Protein AF-A0A8C5M261-F1 (afdb_monomer_lite)

Foldseek 3Di:
DPDDDDPPDQPLQVVVCVLQVHHDDPVLVVLLVCCLCLLDPDPLLSVLLVCLSSVVDQWLLNCCVVPVPGQQAHLAPRPDGGDSCCLCAVPPQVVVVLVVLQVVLCVVFVDHFDNGCCCLRRVSGVPDSVDCSPDLSSLLSSLQSSQSCVCVSHNHHDDPVSSVVSSVVRVVVVVVVVVVVVVVVVPDDDDDDDDDDDPDPDDPVVPPCVVCVVVVVVVVVVPVPPDDPDD

Secondary structure (DSSP, 8-state):
-PPPPPTTS-HHHHHHHHHHTS---HHHHHHHHHHHHHS-S-HHHHHHHHHHHTT-SPPHHHHHHHHSSS--B-TTTSSSB--HHIIIIISHHHHHHHHHHHHHHHHHHSPPPPSSHHHHHH---SS-HHHHHHSHHHHHHHHHHHHGGGGTT-SSPPPHHHHHHHHHHHHHHHHHHHHHHHHHHHTS---------PPPPPPGGG--GGGTHHHHHHHHHTTTTT-----

Radius of gyration: 20.75 Å; chains: 1; bounding box: 51×36×73 Å

Organism: NCBI:txid445787

pLDDT: mean 82.31, std 23.02, range [29.5, 98.56]

Structure (mmCIF, N/CA/C/O backbone):
data_AF-A0A8C5M261-F1
#
_entry.id   AF-A0A8C5M261-F1
#
loop_
_atom_site.group_PDB
_atom_site.id
_atom_site.type_symbol
_atom_site.label_atom_id
_atom_site.label_alt_id
_atom_site.label_comp_id
_atom_site.label_asym_id
_atom_site.label_entity_id
_atom_site.label_seq_id
_atom_site.pdbx_PDB_ins_code
_atom_site.Cartn_x
_atom_site.Cartn_y
_atom_site.Cartn_z
_atom_site.occupancy
_atom_site.B_iso_or_equiv
_atom_site.auth_seq_id
_atom_site.auth_comp_id
_atom_site.auth_asym_id
_atom_site.auth_atom_id
_atom_site.pdbx_PDB_model_num
ATOM 1 N N . MET A 1 1 ? 17.934 19.422 -2.047 1.00 41.09 1 MET A N 1
ATOM 2 C CA . MET A 1 1 ? 18.669 18.184 -1.713 1.00 41.09 1 MET A CA 1
ATOM 3 C C . MET A 1 1 ? 17.951 17.527 -0.551 1.00 41.09 1 MET A C 1
ATOM 5 O O . MET A 1 1 ? 17.659 18.235 0.404 1.00 41.09 1 MET A O 1
ATOM 9 N N . LEU A 1 2 ? 17.634 16.234 -0.645 1.00 51.59 2 LEU A N 1
ATOM 10 C CA . LEU A 1 2 ? 17.173 15.453 0.508 1.00 51.59 2 LEU A CA 1
ATOM 11 C C . LEU A 1 2 ? 18.328 15.405 1.525 1.00 51.59 2 LEU A C 1
ATOM 13 O O . LEU A 1 2 ? 19.453 15.085 1.142 1.00 51.59 2 LEU A O 1
ATOM 17 N N . GLN A 1 3 ? 18.085 15.801 2.775 1.00 53.62 3 GLN A N 1
ATOM 18 C CA . GLN A 1 3 ? 19.088 15.687 3.837 1.00 53.62 3 GLN A CA 1
ATOM 19 C C . GLN A 1 3 ? 19.245 14.209 4.204 1.00 53.62 3 GLN A C 1
ATOM 21 O O . GLN A 1 3 ? 18.252 13.498 4.343 1.00 53.62 3 GLN A O 1
ATOM 26 N N . ALA A 1 4 ? 20.485 13.734 4.321 1.00 59.22 4 ALA A N 1
ATOM 27 C CA . ALA A 1 4 ? 20.744 12.383 4.802 1.00 59.22 4 ALA A CA 1
ATOM 28 C C . ALA A 1 4 ? 20.341 12.289 6.281 1.00 59.22 4 ALA A C 1
ATOM 30 O O . ALA A 1 4 ? 20.668 13.188 7.055 1.00 59.22 4 ALA A O 1
ATOM 31 N N . ARG A 1 5 ? 19.633 11.221 6.665 1.00 67.12 5 ARG A N 1
ATOM 32 C CA . ARG A 1 5 ? 19.340 10.947 8.078 1.00 67.12 5 ARG A CA 1
ATOM 33 C C . ARG A 1 5 ? 20.593 10.473 8.804 1.00 67.12 5 ARG A C 1
ATOM 35 O O . ARG A 1 5 ? 21.497 9.916 8.179 1.00 67.12 5 ARG A O 1
ATOM 42 N N . ASP A 1 6 ? 20.611 10.683 10.116 1.00 70.12 6 ASP A N 1
ATOM 43 C CA . ASP A 1 6 ? 21.717 10.305 10.996 1.00 70.12 6 ASP A CA 1
ATOM 44 C C . ASP A 1 6 ? 22.088 8.821 10.845 1.00 70.12 6 ASP A C 1
ATOM 46 O O . ASP A 1 6 ? 21.231 7.980 10.561 1.00 70.12 6 ASP A O 1
ATOM 50 N N . SER A 1 7 ? 23.362 8.485 11.080 1.00 63.50 7 SER A N 1
ATOM 51 C CA . SER A 1 7 ? 23.919 7.131 10.903 1.00 63.50 7 SER A CA 1
ATOM 52 C C . SER A 1 7 ? 23.230 6.039 11.730 1.00 63.50 7 SER A C 1
ATOM 54 O O . SER A 1 7 ? 23.326 4.865 11.382 1.00 63.50 7 SER A O 1
ATOM 56 N N . GLU A 1 8 ? 22.527 6.422 12.796 1.00 72.50 8 GLU A N 1
ATOM 57 C CA . GLU A 1 8 ? 21.761 5.528 13.674 1.00 72.50 8 GLU A CA 1
ATOM 58 C C . GLU A 1 8 ? 20.375 5.164 13.107 1.00 72.50 8 GLU A C 1
ATOM 60 O O . GLU A 1 8 ? 19.717 4.238 13.587 1.00 72.50 8 GLU A O 1
ATOM 65 N N . SER A 1 9 ? 19.899 5.874 12.077 1.00 76.88 9 SER A N 1
ATOM 66 C CA . SER A 1 9 ? 18.586 5.616 11.484 1.00 76.88 9 SER A CA 1
ATOM 67 C C . SER A 1 9 ? 18.596 4.334 10.641 1.00 76.88 9 SER A C 1
ATOM 69 O O . SER A 1 9 ? 19.487 4.143 9.807 1.00 76.88 9 SER A O 1
ATOM 71 N N . PRO A 1 10 ? 17.577 3.463 10.764 1.00 85.25 10 PRO A N 1
ATOM 72 C CA . PRO A 1 10 ? 17.459 2.285 9.918 1.00 85.25 10 PRO A CA 1
ATOM 73 C C . PRO A 1 10 ? 17.543 2.607 8.418 1.00 85.25 10 PRO A C 1
ATOM 75 O O . PRO A 1 10 ? 16.801 3.440 7.895 1.00 85.25 10 PRO A O 1
ATOM 78 N N . LEU A 1 11 ? 18.384 1.862 7.692 1.00 87.19 11 LEU A N 1
ATOM 79 C CA . LEU A 1 11 ? 18.679 2.093 6.266 1.00 87.19 11 LEU A CA 1
ATOM 80 C C . LEU A 1 11 ? 17.440 2.122 5.354 1.00 87.19 11 LEU A C 1
ATOM 82 O O . LEU A 1 11 ? 17.458 2.747 4.293 1.00 87.19 11 LEU A O 1
ATOM 86 N N . PHE A 1 12 ? 16.361 1.430 5.731 1.00 89.81 12 PHE A N 1
ATOM 87 C CA . PHE A 1 12 ? 15.140 1.410 4.927 1.00 89.81 12 PHE A CA 1
ATOM 88 C C . PHE A 1 12 ? 14.426 2.767 4.903 1.00 89.81 12 PHE A C 1
ATOM 90 O O . PHE A 1 12 ? 13.717 3.043 3.938 1.00 89.81 12 PHE A O 1
ATOM 97 N N . MET A 1 13 ? 14.624 3.618 5.914 1.00 93.38 13 MET A N 1
ATOM 98 C CA . MET A 1 13 ? 13.980 4.928 5.978 1.00 93.38 13 MET A CA 1
ATOM 99 C C . MET A 1 13 ? 14.479 5.832 4.854 1.00 93.38 13 MET A C 1
ATOM 101 O O . MET A 1 13 ? 13.686 6.278 4.029 1.00 93.38 13 MET A O 1
ATOM 105 N N . GLY A 1 14 ? 15.802 5.993 4.740 1.00 92.00 14 GLY A N 1
ATOM 106 C CA . GLY A 1 14 ? 16.398 6.777 3.656 1.00 92.00 14 GLY A CA 1
ATOM 107 C C . GLY A 1 14 ? 16.100 6.191 2.272 1.00 92.00 14 GLY A C 1
ATOM 108 O O . GLY A 1 14 ? 15.904 6.932 1.307 1.00 92.00 14 GLY A O 1
ATOM 109 N N . ARG A 1 15 ? 15.986 4.855 2.164 1.00 92.06 15 ARG A N 1
ATOM 110 C CA . ARG A 1 15 ? 15.579 4.207 0.907 1.00 92.06 15 ARG A CA 1
ATOM 111 C C . ARG A 1 15 ? 14.170 4.627 0.498 1.00 92.06 15 ARG A C 1
ATOM 113 O O . ARG A 1 15 ? 13.974 4.979 -0.658 1.00 92.06 15 ARG A O 1
ATOM 120 N N . TRP A 1 16 ? 13.207 4.610 1.416 1.00 94.75 16 TRP A N 1
ATOM 121 C CA . TRP A 1 16 ? 11.851 5.069 1.116 1.00 94.75 16 TRP A CA 1
ATOM 122 C C . TRP A 1 16 ? 11.794 6.549 0.768 1.00 94.75 16 TRP A C 1
ATOM 124 O O . TRP A 1 16 ? 11.104 6.903 -0.179 1.00 94.75 16 TRP A O 1
ATOM 134 N N . GLU A 1 17 ? 12.534 7.402 1.470 1.00 94.62 17 GLU A N 1
ATOM 135 C CA . GLU A 1 17 ? 12.575 8.839 1.165 1.00 94.62 17 GLU A CA 1
ATOM 136 C C . GLU A 1 17 ? 13.154 9.110 -0.227 1.00 94.62 17 GLU A C 1
ATOM 138 O O . GLU A 1 17 ? 12.669 9.980 -0.950 1.00 94.62 17 GLU A O 1
ATOM 143 N N . THR A 1 18 ? 14.138 8.305 -0.638 1.00 93.12 18 THR A N 1
ATOM 144 C CA . THR A 1 18 ? 14.702 8.335 -1.992 1.00 93.12 18 THR A CA 1
ATOM 145 C C . THR A 1 18 ? 13.690 7.855 -3.030 1.00 93.12 18 THR A C 1
ATOM 147 O O . THR A 1 18 ? 13.453 8.547 -4.015 1.00 93.12 18 THR A O 1
ATOM 150 N N . GLU A 1 19 ? 13.063 6.695 -2.807 1.00 92.25 19 GLU A N 1
ATOM 151 C CA . GLU A 1 19 ? 12.065 6.125 -3.724 1.00 92.25 19 GLU A CA 1
ATOM 152 C C . GLU A 1 19 ? 10.866 7.066 -3.901 1.00 92.25 19 GLU A C 1
ATOM 154 O O . GLU A 1 19 ? 10.393 7.262 -5.015 1.00 92.25 19 GLU A O 1
ATOM 159 N N . LEU A 1 20 ? 10.397 7.683 -2.814 1.00 93.62 20 LEU A N 1
ATOM 160 C CA . LEU A 1 20 ? 9.276 8.625 -2.813 1.00 93.62 20 LEU A CA 1
ATOM 161 C C . LEU A 1 20 ? 9.671 10.038 -3.256 1.00 93.62 20 LEU A C 1
ATOM 163 O O . LEU A 1 20 ? 8.786 10.866 -3.466 1.00 93.62 20 LEU A O 1
ATOM 167 N N . ASN A 1 21 ? 10.973 10.319 -3.371 1.00 94.00 21 ASN A N 1
ATOM 168 C CA . ASN A 1 21 ? 11.529 11.656 -3.563 1.00 94.00 21 ASN A CA 1
ATOM 169 C C . ASN A 1 21 ? 10.941 12.686 -2.571 1.00 94.00 21 ASN A C 1
ATOM 171 O O . ASN A 1 21 ? 10.581 13.806 -2.938 1.00 94.00 21 ASN A O 1
ATOM 175 N N . GLN A 1 22 ? 10.797 12.277 -1.309 1.00 93.25 22 GLN A N 1
ATOM 176 C CA . GLN A 1 22 ? 10.178 13.064 -0.246 1.00 93.25 22 GLN A CA 1
ATOM 177 C C . GLN A 1 22 ? 10.808 12.705 1.101 1.00 93.25 22 GLN A C 1
ATOM 179 O O . GLN A 1 22 ? 10.887 11.532 1.451 1.00 93.25 22 GLN A O 1
ATOM 184 N N . SER A 1 23 ? 11.194 13.713 1.884 1.00 93.00 23 SER A N 1
ATOM 185 C CA . SER A 1 23 ? 11.579 13.536 3.288 1.00 93.00 23 SER A CA 1
ATOM 186 C C . SER A 1 23 ? 10.347 13.318 4.165 1.00 93.00 23 SER A C 1
ATOM 188 O O . SER A 1 23 ? 9.360 14.044 4.017 1.00 93.00 23 SER A O 1
ATOM 190 N N . LEU A 1 24 ? 10.422 12.376 5.102 1.00 93.94 24 LEU A N 1
ATOM 191 C CA . LEU A 1 24 ? 9.370 12.117 6.081 1.00 93.94 24 LEU A CA 1
ATOM 192 C C . LEU A 1 24 ? 9.869 12.516 7.474 1.00 93.94 24 LEU A C 1
ATOM 194 O O . LEU A 1 24 ? 10.996 12.216 7.863 1.00 93.94 24 LEU A O 1
ATOM 198 N N . SER A 1 25 ? 9.024 13.199 8.233 1.00 94.56 25 SER A N 1
ATOM 199 C CA . SER A 1 25 ? 9.320 13.625 9.600 1.00 94.56 25 SER A CA 1
ATOM 200 C C . SER A 1 25 ? 9.396 12.445 10.575 1.00 94.56 25 SER A C 1
ATOM 202 O O . SER A 1 25 ? 8.841 11.369 10.336 1.00 94.56 25 SER A O 1
ATOM 204 N N . ASP A 1 26 ? 10.026 12.655 11.732 1.00 93.50 26 ASP A N 1
ATOM 205 C CA . ASP A 1 26 ? 10.108 11.634 12.787 1.00 93.50 26 ASP A CA 1
ATOM 206 C C . ASP A 1 26 ? 8.725 11.194 13.291 1.00 93.50 26 ASP A C 1
ATOM 208 O O . ASP A 1 26 ? 8.520 10.019 13.590 1.00 93.50 26 ASP A O 1
ATOM 212 N N . SER A 1 27 ? 7.749 12.108 13.319 1.00 94.69 27 SER A N 1
ATOM 213 C CA . SER A 1 27 ? 6.358 11.806 13.685 1.00 94.69 27 SER A CA 1
ATOM 214 C C . SER A 1 27 ? 5.670 10.891 12.662 1.00 94.69 27 SER A C 1
ATOM 216 O O . SER A 1 27 ? 5.004 9.913 13.025 1.00 94.69 27 SER A O 1
ATOM 218 N N . GLU A 1 28 ? 5.871 11.157 11.367 1.00 96.38 28 GLU A N 1
ATOM 219 C CA . GLU A 1 28 ? 5.368 10.294 10.292 1.00 96.38 28 GLU A CA 1
ATOM 220 C C . GLU A 1 28 ? 6.007 8.906 10.378 1.00 96.38 28 GLU A C 1
ATOM 222 O O . GLU A 1 28 ? 5.303 7.895 10.343 1.00 96.38 28 GLU A O 1
ATOM 227 N N . TRP A 1 29 ? 7.321 8.838 10.594 1.00 96.19 29 TRP A N 1
ATOM 228 C CA . TRP A 1 29 ? 8.024 7.575 10.797 1.00 96.19 29 TRP A CA 1
ATOM 229 C C . TRP A 1 29 ? 7.563 6.818 12.043 1.00 96.19 29 TRP A C 1
ATOM 231 O O . TRP A 1 29 ? 7.359 5.605 11.971 1.00 96.19 29 TRP A O 1
ATOM 241 N N . GLY A 1 30 ? 7.317 7.514 13.153 1.00 95.75 30 GLY A N 1
ATOM 242 C CA . GLY A 1 30 ? 6.722 6.932 14.354 1.00 95.75 30 GLY A CA 1
ATOM 243 C C . GLY A 1 30 ? 5.353 6.307 14.071 1.00 95.75 30 GLY A C 1
ATOM 244 O O . GLY A 1 30 ? 5.079 5.189 14.506 1.00 95.75 30 GLY A O 1
ATOM 245 N N . THR A 1 31 ? 4.525 6.971 13.260 1.00 97.19 31 THR A N 1
ATOM 246 C CA . THR A 1 31 ? 3.215 6.453 12.831 1.00 97.19 31 THR A CA 1
ATOM 247 C C . THR A 1 31 ? 3.349 5.204 11.957 1.00 97.19 31 THR A C 1
ATOM 249 O O . THR A 1 31 ? 2.674 4.203 12.207 1.00 97.19 31 THR A O 1
ATOM 252 N N . ILE A 1 32 ? 4.245 5.232 10.966 1.00 97.38 32 ILE A N 1
ATOM 253 C CA . ILE A 1 32 ? 4.515 4.101 10.064 1.00 97.38 32 ILE A CA 1
ATOM 254 C C . ILE A 1 32 ? 4.969 2.874 10.864 1.00 97.38 32 ILE A C 1
ATOM 256 O O . ILE A 1 32 ? 4.448 1.770 10.671 1.00 97.38 32 ILE A O 1
ATOM 260 N N . LEU A 1 33 ? 5.918 3.063 11.784 1.00 96.81 33 LEU A N 1
ATOM 261 C CA . LEU A 1 33 ? 6.456 1.997 12.628 1.00 96.81 33 LEU A CA 1
ATOM 262 C C . LEU A 1 33 ? 5.391 1.436 13.568 1.00 96.81 33 LEU A C 1
ATOM 264 O O . LEU A 1 33 ? 5.226 0.218 13.642 1.00 96.81 33 LEU A O 1
ATOM 268 N N . PHE A 1 34 ? 4.617 2.305 14.220 1.00 96.75 34 PHE A N 1
ATOM 269 C CA . PHE A 1 34 ? 3.537 1.891 15.109 1.00 96.75 34 PHE A CA 1
ATOM 270 C C . PHE A 1 34 ? 2.483 1.050 14.378 1.00 96.75 34 PHE A C 1
ATOM 272 O O . PHE A 1 34 ? 2.098 -0.014 14.863 1.00 96.75 34 PHE A O 1
ATOM 279 N N . LEU A 1 35 ? 2.023 1.491 13.202 1.00 97.44 35 LEU A N 1
ATOM 280 C CA . LEU A 1 35 ? 1.020 0.757 12.423 1.00 97.44 35 LEU A CA 1
ATOM 281 C C . LEU A 1 35 ? 1.570 -0.552 11.855 1.00 97.44 35 LEU A C 1
ATOM 283 O O . LEU A 1 35 ? 0.843 -1.544 11.807 1.00 97.44 35 LEU A O 1
ATOM 287 N N . THR A 1 36 ? 2.844 -0.577 11.465 1.00 96.50 36 THR A N 1
ATOM 288 C CA . THR A 1 36 ? 3.502 -1.799 10.985 1.00 96.50 36 THR A CA 1
ATOM 289 C C . THR A 1 36 ? 3.645 -2.831 12.105 1.00 96.50 36 THR A C 1
ATOM 291 O O . THR A 1 36 ? 3.379 -4.010 11.880 1.00 96.50 36 THR A O 1
ATOM 294 N N . HIS A 1 37 ? 3.999 -2.391 13.316 1.00 95.06 37 HIS A N 1
ATOM 295 C CA . HIS A 1 37 ? 4.209 -3.274 14.461 1.00 95.06 37 HIS A CA 1
ATOM 296 C C . HIS A 1 37 ? 2.899 -3.747 15.108 1.00 95.06 37 HIS A C 1
ATOM 298 O O . HIS A 1 37 ? 2.717 -4.928 15.385 1.00 95.06 37 HIS A O 1
ATOM 304 N N . HIS A 1 38 ? 1.949 -2.837 15.329 1.00 94.00 38 HIS A N 1
ATOM 305 C CA . HIS A 1 38 ? 0.723 -3.126 16.084 1.00 94.00 38 HIS A CA 1
ATOM 306 C C . HIS A 1 38 ? -0.507 -3.385 15.206 1.00 94.00 38 HIS A C 1
ATOM 308 O O . HIS A 1 38 ? -1.616 -3.557 15.725 1.00 94.00 38 HIS A O 1
ATOM 314 N N . GLY A 1 39 ? -0.346 -3.379 13.882 1.00 92.06 39 GLY A N 1
ATOM 315 C CA . GLY A 1 39 ? -1.443 -3.528 12.926 1.00 92.06 39 GLY A CA 1
ATOM 316 C C . GLY A 1 39 ? -2.137 -4.889 12.959 1.00 92.06 39 GLY A C 1
ATOM 317 O O . GLY A 1 39 ? -3.321 -4.998 12.653 1.00 92.06 39 GLY A O 1
ATOM 318 N N . THR A 1 40 ? -1.418 -5.943 13.328 1.00 92.69 40 THR A N 1
ATOM 319 C CA . THR A 1 40 ? -1.930 -7.316 13.363 1.00 92.69 40 THR A CA 1
ATOM 320 C C . THR A 1 40 ? -1.092 -8.149 14.317 1.00 92.69 40 THR A C 1
ATOM 322 O O . THR A 1 40 ? 0.116 -7.947 14.416 1.00 92.69 40 THR A O 1
ATOM 325 N N . GLN A 1 41 ? -1.720 -9.103 15.000 1.00 90.81 41 GLN A N 1
ATOM 326 C CA . GLN A 1 41 ? -0.999 -10.073 15.827 1.00 90.81 41 GLN A CA 1
ATOM 327 C C . GLN A 1 41 ? -0.629 -11.347 15.050 1.00 90.81 41 GLN A C 1
ATOM 329 O O . GLN A 1 41 ? 0.127 -12.186 15.538 1.00 90.81 41 GLN A O 1
ATOM 334 N N . ALA A 1 42 ? -1.151 -11.523 13.834 1.00 93.94 42 ALA A N 1
ATOM 335 C CA . ALA A 1 42 ? -0.863 -12.701 13.037 1.00 93.94 42 ALA A CA 1
ATOM 336 C C . ALA A 1 42 ? 0.512 -12.580 12.370 1.00 93.94 42 ALA A C 1
ATOM 338 O O . ALA A 1 42 ? 0.739 -11.715 11.516 1.00 93.94 42 ALA A O 1
ATOM 339 N N . VAL A 1 43 ? 1.405 -13.514 12.707 1.00 95.00 43 VAL A N 1
ATOM 340 C CA . VAL A 1 43 ? 2.815 -13.520 12.280 1.00 95.00 43 VAL A CA 1
ATOM 341 C C . VAL A 1 43 ? 2.970 -13.322 10.769 1.00 95.00 43 VAL A C 1
ATOM 343 O O . VAL A 1 43 ? 3.767 -12.490 10.348 1.00 95.00 43 VAL A O 1
ATOM 346 N N . ARG A 1 44 ? 2.156 -13.999 9.944 1.00 95.81 44 ARG A N 1
ATOM 347 C CA . ARG A 1 44 ? 2.247 -13.916 8.472 1.00 95.81 44 ARG A CA 1
ATOM 348 C C . ARG A 1 44 ? 2.027 -12.504 7.913 1.00 95.81 44 ARG A C 1
ATOM 350 O O . ARG A 1 44 ? 2.673 -12.111 6.943 1.00 95.81 44 ARG A O 1
ATOM 357 N N . TYR A 1 45 ? 1.113 -11.737 8.505 1.00 96.31 45 TYR A N 1
ATOM 358 C CA . TYR A 1 45 ? 0.790 -10.381 8.050 1.00 96.31 45 TYR A CA 1
ATOM 359 C C . TYR A 1 45 ? 1.754 -9.351 8.631 1.00 96.31 45 TYR A C 1
ATOM 361 O O . TYR A 1 45 ? 2.120 -8.391 7.946 1.00 96.31 45 TYR A O 1
ATOM 369 N N . HIS A 1 46 ? 2.201 -9.589 9.864 1.00 95.31 46 HIS A N 1
ATOM 370 C CA . HIS A 1 46 ? 3.241 -8.806 10.513 1.00 95.31 46 HIS A CA 1
ATOM 371 C C . HIS A 1 46 ? 4.548 -8.904 9.708 1.00 95.31 46 HIS A C 1
ATOM 373 O O . HIS A 1 46 ? 5.042 -7.899 9.205 1.00 95.31 46 HIS A O 1
ATOM 379 N N . GLU A 1 47 ? 5.036 -10.120 9.442 1.00 97.12 47 GLU A N 1
ATOM 380 C CA . GLU A 1 47 ? 6.229 -10.374 8.624 1.00 97.12 47 GLU A CA 1
ATOM 381 C C . GLU A 1 47 ? 6.127 -9.731 7.231 1.00 97.12 47 GLU A C 1
ATOM 383 O O . GLU A 1 47 ? 7.056 -9.057 6.782 1.00 97.12 47 GLU A O 1
ATOM 388 N N . SER A 1 48 ? 4.987 -9.889 6.548 1.00 97.19 48 SER A N 1
ATOM 389 C CA . SER A 1 48 ? 4.776 -9.273 5.235 1.00 97.19 48 SER A CA 1
ATOM 390 C C . SER A 1 48 ? 4.864 -7.746 5.289 1.00 97.19 48 SER A C 1
ATOM 392 O O . SER A 1 48 ? 5.441 -7.140 4.387 1.00 97.19 48 SER A O 1
ATOM 394 N N . SER A 1 49 ? 4.311 -7.118 6.329 1.00 97.06 49 SER A N 1
ATOM 395 C CA . SER A 1 49 ? 4.357 -5.661 6.498 1.00 97.06 49 SER A CA 1
ATOM 396 C C . SER A 1 49 ? 5.787 -5.167 6.715 1.00 97.06 49 SER A C 1
ATOM 398 O O . SER A 1 49 ? 6.199 -4.214 6.054 1.00 97.06 49 SER A O 1
ATOM 400 N N . TYR A 1 50 ? 6.579 -5.868 7.532 1.00 97.25 50 TYR A N 1
ATOM 401 C CA . TYR A 1 50 ? 7.999 -5.552 7.719 1.00 97.25 50 TYR A CA 1
ATOM 402 C C . TYR A 1 50 ? 8.826 -5.761 6.451 1.00 97.25 50 TYR A C 1
ATOM 404 O O . TYR A 1 50 ? 9.685 -4.938 6.149 1.00 97.25 50 TYR A O 1
ATOM 412 N N . LYS A 1 51 ? 8.557 -6.806 5.659 1.00 96.94 51 LYS A N 1
ATOM 413 C CA . LYS A 1 51 ? 9.249 -7.008 4.373 1.00 96.94 51 LYS A CA 1
ATOM 414 C C . LYS A 1 51 ? 8.974 -5.878 3.380 1.00 96.94 51 LYS A C 1
ATOM 416 O O . LYS A 1 51 ? 9.879 -5.495 2.641 1.00 96.94 51 LYS A O 1
ATOM 421 N N . ILE A 1 52 ? 7.751 -5.341 3.365 1.00 96.25 52 ILE A N 1
ATOM 422 C CA . ILE A 1 52 ? 7.413 -4.158 2.560 1.00 96.25 52 ILE A CA 1
ATOM 423 C C . ILE A 1 52 ? 8.163 -2.939 3.104 1.00 96.25 52 ILE A C 1
ATOM 425 O O . ILE A 1 52 ? 8.868 -2.286 2.338 1.00 96.25 52 ILE A O 1
ATOM 429 N N . LEU A 1 53 ? 8.075 -2.676 4.413 1.00 96.50 53 LEU A N 1
ATOM 430 C CA . LEU A 1 53 ? 8.727 -1.540 5.071 1.00 96.50 53 LEU A CA 1
ATOM 431 C C . LEU A 1 53 ? 10.253 -1.546 4.886 1.00 96.50 53 LEU A C 1
ATOM 433 O O . LEU A 1 53 ? 10.841 -0.507 4.623 1.00 96.50 53 LEU A O 1
ATOM 437 N N . ALA A 1 54 ? 10.896 -2.709 4.953 1.00 95.31 54 ALA A N 1
ATOM 438 C CA . ALA A 1 54 ? 12.342 -2.850 4.791 1.00 95.31 54 ALA A CA 1
ATOM 439 C C . ALA A 1 54 ? 12.814 -2.828 3.322 1.00 95.31 54 ALA A C 1
ATOM 441 O O . ALA A 1 54 ? 14.007 -2.993 3.048 1.00 95.31 54 ALA A O 1
ATOM 442 N N . CYS A 1 55 ? 11.896 -2.686 2.361 1.00 94.06 55 CYS A N 1
ATOM 443 C CA . CYS A 1 55 ? 12.164 -2.869 0.938 1.00 94.06 55 CYS A CA 1
ATOM 444 C C . CYS A 1 55 ? 12.892 -4.190 0.632 1.00 94.06 55 CYS A C 1
ATOM 446 O O . CYS A 1 55 ? 13.899 -4.215 -0.083 1.00 94.06 55 CYS A O 1
ATOM 448 N N . TRP A 1 56 ? 12.416 -5.283 1.236 1.00 94.62 56 TRP A N 1
ATOM 449 C CA . TRP A 1 56 ? 13.087 -6.586 1.221 1.00 94.62 56 TRP A CA 1
ATOM 450 C C . TRP A 1 56 ? 13.064 -7.256 -0.157 1.00 94.62 56 TRP A C 1
ATOM 452 O O . TRP A 1 56 ? 14.007 -7.942 -0.550 1.00 94.62 56 TRP A O 1
ATOM 462 N N . TYR A 1 57 ? 11.975 -7.079 -0.901 1.00 94.31 57 TYR A N 1
ATOM 463 C CA . TYR A 1 57 ? 11.752 -7.793 -2.151 1.00 94.31 57 TYR A CA 1
ATOM 464 C C . TYR A 1 57 ? 12.704 -7.323 -3.259 1.00 94.31 57 TYR A C 1
ATOM 466 O O . TYR A 1 57 ? 12.771 -6.139 -3.586 1.00 94.31 57 TYR A O 1
ATOM 474 N N . CYS A 1 58 ? 13.429 -8.266 -3.865 1.00 93.25 58 CYS A N 1
ATOM 475 C CA . CYS A 1 58 ? 14.370 -7.970 -4.943 1.00 93.25 58 CYS A CA 1
ATOM 476 C C . CYS A 1 58 ? 13.628 -7.738 -6.266 1.00 93.25 58 CYS A C 1
ATOM 478 O O . CYS A 1 58 ? 12.816 -8.578 -6.662 1.00 93.25 58 CYS A O 1
ATOM 480 N N . THR A 1 59 ? 13.905 -6.616 -6.931 1.00 95.50 59 THR A N 1
ATOM 481 C CA . THR A 1 59 ? 13.231 -6.151 -8.153 1.00 95.50 59 THR A CA 1
ATOM 482 C C . THR A 1 59 ? 14.035 -6.516 -9.414 1.00 95.50 59 THR A C 1
ATOM 484 O O . THR A 1 59 ? 15.227 -6.789 -9.291 1.00 95.50 59 THR A O 1
ATOM 487 N N . PRO A 1 60 ? 13.446 -6.513 -10.626 1.00 96.44 60 PRO A N 1
ATOM 488 C CA . PRO A 1 60 ? 14.160 -6.714 -11.887 1.00 96.44 60 PRO A CA 1
ATOM 489 C C . PRO A 1 60 ? 15.358 -5.782 -12.039 1.00 96.44 60 PRO A C 1
ATOM 491 O O . PRO A 1 60 ? 16.448 -6.257 -12.330 1.00 96.44 60 PRO A O 1
ATOM 494 N N . LEU A 1 61 ? 15.196 -4.484 -11.744 1.00 95.62 61 LEU A N 1
ATOM 495 C CA . LEU A 1 61 ? 16.298 -3.526 -11.834 1.00 95.62 61 LEU A CA 1
ATOM 496 C C . LEU A 1 61 ? 17.451 -3.908 -10.896 1.00 95.62 61 LEU A C 1
ATOM 498 O O . LEU A 1 61 ? 18.610 -3.897 -11.300 1.00 95.62 61 LEU A O 1
ATOM 502 N N . ARG A 1 62 ? 17.137 -4.313 -9.660 1.00 93.62 62 ARG A N 1
ATOM 503 C CA . ARG A 1 62 ? 18.150 -4.755 -8.694 1.00 93.62 62 ARG A CA 1
ATOM 504 C C . ARG A 1 62 ? 18.801 -6.076 -9.109 1.00 93.62 62 ARG A C 1
ATOM 506 O O . ARG A 1 62 ? 20.004 -6.239 -8.950 1.00 93.62 62 ARG A O 1
ATOM 513 N N . LEU A 1 63 ? 18.032 -7.015 -9.660 1.00 94.44 63 LEU A N 1
ATOM 514 C CA . LEU A 1 63 ? 18.562 -8.274 -10.191 1.00 94.44 63 LEU A CA 1
ATOM 515 C C . LEU A 1 63 ? 19.494 -8.032 -11.378 1.00 94.44 63 LEU A C 1
ATOM 517 O O . LEU A 1 63 ? 20.558 -8.640 -11.432 1.00 94.44 63 LEU A O 1
ATOM 521 N N . PHE A 1 64 ? 19.127 -7.130 -12.287 1.00 95.50 64 PHE A N 1
ATOM 522 C CA . PHE A 1 64 ? 19.975 -6.718 -13.399 1.00 95.50 64 PHE A CA 1
ATOM 523 C C . PHE A 1 64 ? 21.282 -6.096 -12.902 1.00 95.50 64 PHE A C 1
ATOM 525 O O . PHE A 1 64 ? 22.347 -6.500 -13.349 1.00 95.50 64 PHE A O 1
ATOM 532 N N . GLN A 1 65 ? 21.229 -5.205 -11.909 1.00 94.12 65 GLN A N 1
ATOM 533 C CA . GLN A 1 65 ? 22.432 -4.616 -11.308 1.00 94.12 65 GLN A CA 1
ATOM 534 C C . GLN A 1 65 ? 23.351 -5.655 -10.642 1.00 94.12 65 GLN A C 1
ATOM 536 O O . GLN A 1 65 ? 24.566 -5.487 -10.660 1.00 94.12 65 GLN A O 1
ATOM 541 N N . CYS A 1 66 ? 22.796 -6.720 -10.053 1.00 92.50 66 CYS A N 1
ATOM 542 C CA . CYS A 1 66 ? 23.589 -7.758 -9.387 1.00 92.50 66 CYS A CA 1
ATOM 543 C C . CYS A 1 66 ? 24.127 -8.843 -10.336 1.00 92.50 66 CYS A C 1
ATOM 545 O O . CYS A 1 66 ? 25.223 -9.344 -10.110 1.00 92.50 66 CYS A O 1
ATOM 547 N N . VAL A 1 67 ? 23.347 -9.259 -11.339 1.00 91.00 67 VAL A N 1
ATOM 548 C CA . VAL A 1 67 ? 23.637 -10.439 -12.185 1.00 91.00 67 VAL A CA 1
ATOM 549 C C . VAL A 1 67 ? 24.035 -10.048 -13.616 1.00 91.00 67 VAL A C 1
ATOM 551 O O . VAL A 1 67 ? 24.666 -10.832 -14.317 1.00 91.00 67 VAL A O 1
ATOM 554 N N . GLY A 1 68 ? 23.682 -8.847 -14.073 1.00 86.88 68 GLY A N 1
ATOM 555 C CA . GLY A 1 68 ? 24.045 -8.290 -15.383 1.00 86.88 68 GLY A CA 1
ATOM 556 C C . GLY A 1 68 ? 23.265 -8.840 -16.583 1.00 86.88 68 GLY A C 1
ATOM 557 O O . GLY A 1 68 ? 23.107 -8.133 -17.571 1.00 86.88 68 GLY A O 1
ATOM 558 N N . THR A 1 69 ? 22.742 -10.068 -16.516 1.00 86.81 69 THR A N 1
ATOM 559 C CA . THR A 1 69 ? 22.067 -10.736 -17.653 1.00 86.81 69 THR A CA 1
ATOM 560 C C . THR A 1 69 ? 20.539 -10.758 -17.570 1.00 86.81 69 THR A C 1
ATOM 562 O O . THR A 1 69 ? 19.878 -11.188 -18.513 1.00 86.81 69 THR A O 1
ATOM 565 N N . ALA A 1 70 ? 19.956 -10.327 -16.450 1.00 89.88 70 ALA A N 1
ATOM 566 C CA . ALA A 1 70 ? 18.506 -10.304 -16.265 1.00 89.88 70 ALA A CA 1
ATOM 567 C C . ALA A 1 70 ? 17.850 -9.130 -17.014 1.00 89.88 70 ALA A C 1
ATOM 569 O O . ALA A 1 70 ? 18.438 -8.064 -17.122 1.00 89.88 70 ALA A O 1
ATOM 570 N N . ASP A 1 71 ? 16.606 -9.284 -17.468 1.00 94.19 71 ASP A N 1
ATOM 571 C CA . ASP A 1 71 ? 15.828 -8.152 -17.991 1.00 94.19 71 ASP A CA 1
ATOM 572 C C . ASP A 1 71 ? 15.515 -7.155 -16.848 1.00 94.19 71 ASP A C 1
ATOM 574 O O . ASP A 1 71 ? 14.901 -7.561 -15.849 1.00 94.19 71 ASP A O 1
ATOM 578 N N . PRO A 1 72 ? 15.935 -5.874 -16.940 1.00 96.69 72 PRO A N 1
ATOM 579 C CA . PRO A 1 72 ? 15.659 -4.874 -15.912 1.00 96.69 72 PRO A CA 1
ATOM 580 C C . PRO A 1 72 ? 14.209 -4.373 -15.926 1.00 96.69 72 PRO A C 1
ATOM 582 O O . PRO A 1 72 ? 13.824 -3.628 -15.018 1.00 96.69 72 PRO A O 1
ATOM 585 N N . ASN A 1 73 ? 13.404 -4.740 -16.924 1.00 97.38 73 ASN A N 1
ATOM 586 C CA . ASN A 1 73 ? 12.039 -4.259 -17.057 1.00 97.38 73 ASN A CA 1
ATOM 587 C C . ASN A 1 73 ? 11.086 -4.902 -16.045 1.00 97.38 73 ASN A C 1
ATOM 589 O O . ASN A 1 73 ? 11.261 -6.016 -15.548 1.00 97.38 73 ASN A O 1
ATOM 593 N N . CYS A 1 74 ? 10.034 -4.159 -15.721 1.00 97.75 74 CYS A N 1
ATOM 594 C CA . CYS A 1 74 ? 8.976 -4.586 -14.825 1.00 97.75 74 CYS A CA 1
ATOM 595 C C . CYS A 1 74 ? 8.333 -5.889 -15.311 1.00 97.75 74 CYS A C 1
ATOM 597 O O . CYS A 1 74 ? 7.818 -5.958 -16.425 1.00 97.75 74 CYS A O 1
ATOM 599 N N . TRP A 1 75 ? 8.245 -6.897 -14.437 1.00 96.38 75 TRP A N 1
ATOM 600 C CA . TRP A 1 75 ? 7.614 -8.177 -14.780 1.00 96.38 75 TRP A CA 1
ATOM 601 C C . TRP A 1 75 ? 6.141 -8.062 -15.179 1.00 96.38 75 TRP A C 1
ATOM 603 O O . TRP A 1 75 ? 5.613 -8.995 -15.769 1.00 96.38 75 TRP A O 1
ATOM 613 N N . ARG A 1 76 ? 5.461 -6.965 -14.828 1.00 96.44 76 ARG A N 1
ATOM 614 C CA . ARG A 1 76 ? 4.032 -6.759 -15.094 1.00 96.44 76 ARG A CA 1
ATOM 615 C C . ARG A 1 76 ? 3.799 -6.091 -16.445 1.00 96.44 76 ARG A C 1
ATOM 617 O O . ARG A 1 76 ? 3.213 -6.712 -17.323 1.00 96.44 76 ARG A O 1
ATOM 624 N N . CYS A 1 77 ? 4.252 -4.848 -16.616 1.00 96.81 77 CYS A N 1
ATOM 625 C CA . CYS A 1 77 ? 4.029 -4.105 -17.861 1.00 96.81 77 CYS A CA 1
ATOM 626 C C . CYS A 1 77 ? 5.077 -4.391 -18.943 1.00 96.81 77 CYS A C 1
ATOM 628 O O . CYS A 1 77 ? 4.765 -4.248 -20.117 1.00 96.81 77 CYS A O 1
ATOM 630 N N . GLY A 1 78 ? 6.300 -4.785 -18.577 1.00 96.25 78 GLY A N 1
ATOM 631 C CA . GLY A 1 78 ? 7.390 -5.048 -19.523 1.00 96.25 78 GLY A CA 1
ATOM 632 C C . GLY A 1 78 ? 7.957 -3.818 -20.242 1.00 96.25 78 GLY A C 1
ATOM 633 O O . GLY A 1 78 ? 8.842 -3.985 -21.071 1.00 96.25 78 GLY A O 1
ATOM 634 N N . THR A 1 79 ? 7.471 -2.607 -19.952 1.00 95.50 79 THR A N 1
ATOM 635 C CA . THR A 1 79 ? 7.808 -1.385 -20.709 1.00 95.50 79 THR A CA 1
ATOM 636 C C . THR A 1 79 ? 8.699 -0.396 -19.962 1.00 95.50 79 THR A C 1
ATOM 638 O O . THR A 1 79 ? 9.379 0.403 -20.593 1.00 95.50 79 THR A O 1
ATOM 641 N N . GLU A 1 80 ? 8.691 -0.419 -18.630 1.00 97.19 80 GLU A N 1
ATOM 642 C CA . GLU A 1 80 ? 9.487 0.474 -17.779 1.00 97.19 80 GLU A CA 1
ATOM 643 C C . GLU A 1 80 ? 10.437 -0.332 -16.895 1.00 97.19 80 GLU A C 1
ATOM 645 O O . GLU A 1 80 ? 10.166 -1.495 -16.577 1.00 97.19 80 GLU A O 1
ATOM 650 N N . LEU A 1 81 ? 11.520 0.307 -16.440 1.00 97.19 81 LEU A N 1
ATOM 651 C CA . LEU A 1 81 ? 12.444 -0.289 -15.478 1.00 97.19 81 LEU A CA 1
ATOM 652 C C . LEU A 1 81 ? 11.696 -0.711 -14.210 1.00 97.19 81 LEU A C 1
ATOM 654 O O . LEU A 1 81 ? 10.960 0.063 -13.597 1.00 97.19 81 LEU A O 1
ATOM 658 N N . GLY A 1 82 ? 11.934 -1.944 -13.776 1.00 96.75 82 GLY A N 1
ATOM 659 C CA . GLY A 1 82 ? 11.370 -2.506 -12.558 1.00 96.75 82 GLY A CA 1
ATOM 660 C C . GLY A 1 82 ? 12.061 -1.974 -11.305 1.00 96.75 82 GLY A C 1
ATOM 661 O O . GLY A 1 82 ? 12.698 -2.749 -10.588 1.00 96.75 82 GLY A O 1
ATOM 662 N N . SER A 1 83 ? 11.965 -0.669 -11.041 1.00 95.50 83 SER A N 1
ATOM 663 C CA . SER A 1 83 ? 12.360 -0.083 -9.754 1.00 95.50 83 SER A CA 1
ATOM 664 C C . SER A 1 83 ? 11.431 -0.555 -8.628 1.00 95.50 83 SER A C 1
ATOM 666 O O . SER A 1 83 ? 10.390 -1.180 -8.876 1.00 95.50 83 SER A O 1
ATOM 668 N N . TYR A 1 84 ? 11.806 -0.291 -7.373 1.00 94.94 84 TYR A N 1
ATOM 669 C CA . TYR A 1 84 ? 10.984 -0.696 -6.235 1.00 94.94 84 TYR A CA 1
ATOM 670 C C . TYR A 1 84 ? 9.649 0.049 -6.245 1.00 94.94 84 TYR A C 1
ATOM 672 O O . TYR A 1 84 ? 8.601 -0.601 -6.285 1.00 94.94 84 TYR A O 1
ATOM 680 N N . LEU A 1 85 ? 9.662 1.384 -6.322 1.00 96.06 85 LEU A N 1
ATOM 681 C CA . LEU A 1 85 ? 8.421 2.148 -6.414 1.00 96.06 85 LEU A CA 1
ATOM 682 C C . LEU A 1 85 ? 7.598 1.781 -7.658 1.00 96.06 85 LEU A C 1
ATOM 684 O O . LEU A 1 85 ? 6.374 1.714 -7.562 1.00 96.06 85 LEU A O 1
ATOM 688 N N . HIS A 1 86 ? 8.222 1.474 -8.802 1.00 97.12 86 HIS A N 1
ATOM 689 C CA . HIS A 1 86 ? 7.459 1.082 -9.988 1.00 97.12 86 HIS A CA 1
ATOM 690 C C . HIS A 1 86 ? 6.668 -0.205 -9.762 1.00 97.12 86 HIS A C 1
ATOM 692 O O . HIS A 1 86 ? 5.460 -0.250 -9.995 1.00 97.12 86 HIS A O 1
ATOM 698 N N . ILE A 1 87 ? 7.309 -1.248 -9.236 1.00 96.81 87 ILE A N 1
ATOM 699 C CA . ILE A 1 87 ? 6.652 -2.548 -9.052 1.00 96.81 87 ILE A CA 1
ATOM 700 C C . ILE A 1 87 ? 5.601 -2.535 -7.950 1.00 96.81 87 ILE A C 1
ATOM 702 O O . ILE A 1 87 ? 4.665 -3.329 -8.024 1.00 96.81 87 ILE A O 1
ATOM 706 N N . TRP A 1 88 ? 5.743 -1.664 -6.952 1.00 97.00 88 TRP A N 1
ATOM 707 C CA . TRP A 1 88 ? 4.809 -1.547 -5.830 1.00 97.00 88 TRP A CA 1
ATOM 708 C C . TRP A 1 88 ? 3.750 -0.461 -6.000 1.00 97.00 88 TRP A C 1
ATOM 710 O O . TRP A 1 88 ? 2.723 -0.506 -5.320 1.00 97.00 88 TRP A O 1
ATOM 720 N N . TRP A 1 89 ? 3.956 0.495 -6.903 1.00 97.38 89 TRP A N 1
ATOM 721 C CA . TRP A 1 89 ? 3.060 1.631 -7.062 1.00 97.38 89 TRP A CA 1
ATOM 722 C C . TRP A 1 89 ? 2.852 2.050 -8.515 1.00 97.38 89 TRP A C 1
ATOM 724 O O . TRP A 1 89 ? 1.729 1.921 -8.991 1.00 97.38 89 TRP A O 1
ATOM 734 N N . THR A 1 90 ? 3.865 2.577 -9.215 1.00 97.69 90 THR A N 1
ATOM 735 C CA . THR A 1 90 ? 3.628 3.331 -10.468 1.00 97.69 90 THR A CA 1
ATOM 736 C C . THR A 1 90 ? 3.314 2.465 -11.686 1.00 97.69 90 THR A C 1
ATOM 738 O O . THR A 1 90 ? 2.781 2.988 -12.662 1.00 97.69 90 THR A O 1
ATOM 741 N N . CYS A 1 91 ? 3.553 1.150 -11.631 1.00 98.00 91 CYS A N 1
ATOM 742 C CA . CYS A 1 91 ? 3.169 0.225 -12.694 1.00 98.00 91 CYS A CA 1
ATOM 743 C C . CYS A 1 91 ? 1.679 0.392 -13.061 1.00 98.00 91 CYS A C 1
ATOM 745 O O . CYS A 1 91 ? 0.834 0.267 -12.171 1.00 98.00 91 CYS A O 1
ATOM 747 N N . PRO A 1 92 ? 1.318 0.584 -14.346 1.00 97.94 92 PRO A N 1
ATOM 748 C CA . PRO A 1 92 ? -0.065 0.853 -14.752 1.00 97.94 92 PRO A CA 1
ATOM 749 C C . PRO A 1 92 ? -1.075 -0.202 -14.284 1.00 97.94 92 PRO A C 1
ATOM 751 O O . PRO A 1 92 ? -2.150 0.135 -13.791 1.00 97.94 92 PRO A O 1
ATOM 754 N N . LEU A 1 93 ? -0.709 -1.487 -14.361 1.00 97.38 93 LEU A N 1
ATOM 755 C CA . LEU A 1 93 ? -1.563 -2.581 -13.887 1.00 97.38 93 LEU A CA 1
ATOM 756 C C . LEU A 1 93 ? -1.809 -2.498 -12.376 1.00 97.38 93 LEU A C 1
ATOM 758 O O . LEU A 1 93 ? -2.907 -2.789 -11.903 1.00 97.38 93 LEU A O 1
ATOM 762 N N . LEU A 1 94 ? -0.798 -2.080 -11.614 1.00 97.31 94 LEU A N 1
ATOM 763 C CA . LEU A 1 94 ? -0.914 -1.960 -10.169 1.00 97.31 94 LEU A CA 1
ATOM 764 C C . LEU A 1 94 ? -1.591 -0.651 -9.742 1.00 97.31 94 LEU A C 1
ATOM 766 O O . LEU A 1 94 ? -2.322 -0.647 -8.758 1.00 97.31 94 LEU A O 1
ATOM 770 N N . GLN A 1 95 ? -1.439 0.432 -10.504 1.00 97.81 95 GLN A N 1
ATOM 771 C CA . GLN A 1 95 ? -2.231 1.650 -10.323 1.00 97.81 95 GLN A CA 1
ATOM 772 C C . GLN A 1 95 ? -3.730 1.365 -10.445 1.00 97.81 95 GLN A C 1
ATOM 774 O O . GLN A 1 95 ? -4.509 1.822 -9.609 1.00 97.81 95 GLN A O 1
ATOM 779 N N . THR A 1 96 ? -4.141 0.575 -11.442 1.00 97.88 96 THR A N 1
ATOM 780 C CA . THR A 1 96 ? -5.538 0.138 -11.582 1.00 97.88 96 THR A CA 1
ATOM 781 C C . THR A 1 96 ? -5.997 -0.660 -10.362 1.00 97.88 96 THR A C 1
ATOM 783 O O . THR A 1 96 ? -7.06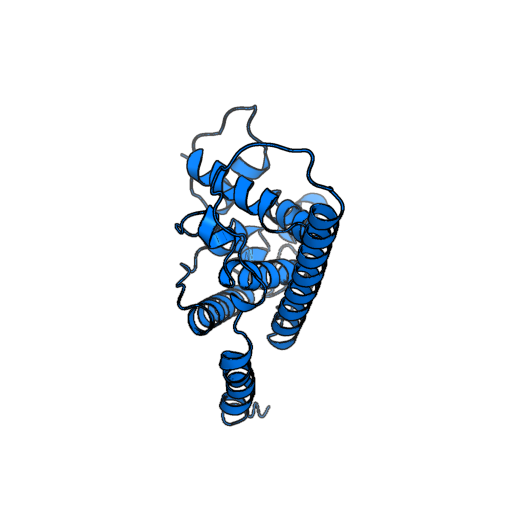4 -0.383 -9.817 1.00 97.88 96 THR A O 1
ATOM 786 N N . TYR A 1 97 ? -5.166 -1.586 -9.877 1.00 98.25 97 TYR A N 1
ATOM 787 C CA . TYR A 1 97 ? -5.437 -2.338 -8.651 1.00 98.25 97 TYR A CA 1
ATOM 788 C C . TYR A 1 97 ? -5.606 -1.421 -7.427 1.00 98.25 97 TYR A C 1
ATOM 790 O O . TYR A 1 97 ? -6.593 -1.542 -6.706 1.00 98.25 97 TYR A O 1
ATOM 798 N N . TRP A 1 98 ? -4.704 -0.462 -7.204 1.00 98.38 98 TRP A N 1
ATOM 799 C CA . TRP A 1 98 ? -4.780 0.435 -6.047 1.00 98.38 98 TRP A CA 1
ATOM 800 C C . TRP A 1 98 ? -5.978 1.383 -6.089 1.00 98.38 98 TRP A C 1
ATOM 802 O O . TRP A 1 98 ? -6.605 1.603 -5.054 1.00 98.38 98 TRP A O 1
ATOM 812 N N . LYS A 1 99 ? -6.341 1.898 -7.271 1.00 98.38 99 LYS A N 1
ATOM 813 C CA . LYS A 1 99 ? -7.571 2.688 -7.461 1.00 98.38 99 LYS A CA 1
ATOM 814 C C . LYS A 1 99 ? -8.803 1.882 -7.074 1.00 98.38 99 LYS A C 1
ATOM 816 O O . LYS A 1 99 ? -9.626 2.356 -6.297 1.00 98.38 99 LYS A O 1
ATOM 821 N N . TRP A 1 100 ? -8.874 0.647 -7.561 1.00 98.06 100 TRP A N 1
ATOM 822 C CA . TRP A 1 100 ? -9.970 -0.255 -7.247 1.00 98.06 100 TRP A CA 1
ATOM 823 C C . TRP A 1 100 ? -10.052 -0.569 -5.741 1.00 98.06 100 TRP A C 1
ATOM 825 O O . TRP A 1 100 ? -11.128 -0.456 -5.160 1.00 98.06 100 TRP A O 1
ATOM 835 N N . ILE A 1 101 ? -8.926 -0.871 -5.080 1.00 98.50 101 ILE A N 1
ATOM 836 C CA . ILE A 1 101 ? -8.884 -1.077 -3.620 1.00 98.50 101 ILE A CA 1
ATOM 837 C C . ILE A 1 101 ? -9.339 0.177 -2.866 1.00 98.50 101 ILE A C 1
ATOM 839 O O . ILE A 1 101 ? -10.100 0.069 -1.906 1.00 98.50 101 ILE A O 1
ATOM 843 N N . ARG A 1 102 ? -8.890 1.367 -3.287 1.00 98.12 102 ARG A N 1
ATOM 844 C CA . ARG A 1 102 ? -9.295 2.646 -2.686 1.00 98.12 102 ARG A CA 1
ATOM 845 C C . ARG A 1 102 ? -10.808 2.811 -2.733 1.00 98.12 102 ARG A C 1
ATOM 847 O O . ARG A 1 102 ? -11.412 3.122 -1.710 1.00 98.12 102 ARG A O 1
ATOM 854 N N . ASP A 1 103 ? -11.397 2.611 -3.909 1.00 98.06 103 ASP A N 1
ATOM 855 C CA . ASP A 1 103 ? -12.840 2.742 -4.113 1.00 98.06 103 ASP A CA 1
ATOM 856 C C . ASP A 1 103 ? -13.604 1.709 -3.277 1.00 98.06 103 ASP A C 1
ATOM 858 O O . ASP A 1 103 ? -14.528 2.077 -2.563 1.00 98.06 103 ASP A O 1
ATOM 862 N N . ALA A 1 104 ? -13.154 0.451 -3.253 1.00 97.56 104 ALA A N 1
ATOM 863 C CA . ALA A 1 104 ? -13.774 -0.591 -2.439 1.00 97.56 104 ALA A CA 1
ATOM 864 C C . ALA A 1 104 ? -13.717 -0.287 -0.929 1.00 97.56 104 ALA A C 1
ATOM 866 O O . ALA A 1 104 ? -14.700 -0.504 -0.225 1.00 97.56 104 ALA A O 1
ATOM 867 N N . ILE A 1 105 ? -12.596 0.238 -0.417 1.00 97.62 105 ILE A N 1
ATOM 868 C CA . ILE A 1 105 ? -12.484 0.652 0.992 1.00 97.62 105 ILE A CA 1
ATOM 869 C C . ILE A 1 105 ? -13.466 1.785 1.295 1.00 97.62 105 ILE A C 1
ATOM 871 O O . ILE A 1 105 ? -14.201 1.698 2.278 1.00 97.62 105 ILE A O 1
ATOM 875 N N . ARG A 1 106 ? -13.507 2.817 0.443 1.00 97.69 106 ARG A N 1
ATOM 876 C CA . ARG A 1 106 ? -14.436 3.941 0.602 1.00 97.69 106 ARG A CA 1
ATOM 877 C C . ARG A 1 106 ? -15.881 3.451 0.630 1.00 97.69 106 ARG A C 1
ATOM 879 O O . ARG A 1 106 ? -16.615 3.830 1.530 1.00 97.69 106 ARG A O 1
ATOM 886 N N . ASP A 1 107 ? -16.264 2.605 -0.318 1.00 97.38 107 ASP A N 1
ATOM 887 C CA . ASP A 1 107 ? -17.646 2.150 -0.468 1.00 97.38 107 ASP A CA 1
ATOM 888 C C . ASP A 1 107 ? -18.107 1.270 0.713 1.00 97.38 107 ASP A C 1
ATOM 890 O O . ASP A 1 107 ? -19.291 1.242 1.031 1.00 97.38 107 ASP A O 1
ATOM 894 N N . VAL A 1 108 ? -17.189 0.556 1.380 1.00 96.00 108 VAL A N 1
ATOM 895 C CA . VAL A 1 108 ? -17.514 -0.321 2.522 1.00 96.00 108 VAL A CA 1
ATOM 896 C C . VAL A 1 108 ? -17.476 0.419 3.864 1.00 96.00 108 VAL A C 1
ATOM 898 O O . VAL A 1 108 ? -18.237 0.081 4.775 1.00 96.00 108 VAL A O 1
ATOM 901 N N . THR A 1 109 ? -16.572 1.391 4.031 1.00 96.00 109 THR A N 1
ATOM 902 C CA . THR A 1 109 ? -16.279 1.982 5.349 1.00 96.00 109 THR A CA 1
ATOM 903 C C . THR A 1 109 ? -16.491 3.488 5.439 1.00 96.00 109 THR A C 1
ATOM 905 O O . THR A 1 109 ? -16.192 4.049 6.489 1.00 96.00 109 THR A O 1
ATOM 908 N N . ASP A 1 110 ? -16.892 4.155 4.355 1.00 94.88 110 ASP A N 1
ATOM 909 C CA . ASP A 1 110 ? -16.998 5.619 4.237 1.00 94.88 110 ASP A CA 1
ATOM 910 C C . ASP A 1 110 ? -15.678 6.383 4.510 1.00 94.88 110 ASP A C 1
ATOM 912 O O . ASP A 1 110 ? -15.653 7.610 4.616 1.00 94.88 110 ASP A O 1
ATOM 916 N N . ILE A 1 111 ? -14.539 5.678 4.580 1.00 94.88 111 ILE A N 1
ATOM 917 C CA . ILE A 1 111 ? -13.212 6.277 4.790 1.00 94.88 111 ILE A CA 1
ATOM 918 C C . ILE A 1 111 ? -12.567 6.498 3.429 1.00 94.88 111 ILE A C 1
ATOM 920 O O . ILE A 1 111 ? -12.269 5.553 2.699 1.00 94.88 111 ILE A O 1
ATOM 924 N N . THR A 1 112 ? -12.288 7.757 3.106 1.00 94.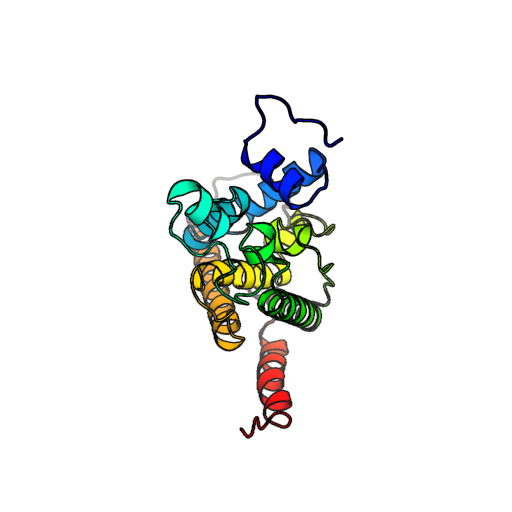19 112 THR A N 1
ATOM 925 C CA . THR A 1 112 ? -11.560 8.100 1.883 1.00 94.19 112 THR A CA 1
ATOM 926 C C . THR A 1 112 ? -10.061 8.102 2.152 1.00 94.19 112 THR A C 1
ATOM 928 O O . THR A 1 112 ? -9.561 8.896 2.946 1.00 94.19 112 THR A O 1
ATOM 931 N N . LEU A 1 113 ? -9.342 7.208 1.474 1.00 96.25 113 LEU A N 1
ATOM 932 C CA . LEU A 1 113 ? -7.884 7.161 1.487 1.00 96.25 113 LEU A CA 1
ATOM 933 C C . LEU A 1 113 ? -7.316 7.898 0.271 1.00 96.25 113 LEU A C 1
ATOM 935 O O . LEU A 1 113 ? -7.724 7.645 -0.867 1.00 96.25 113 LEU A O 1
ATOM 939 N N . ASP A 1 114 ? -6.340 8.770 0.512 1.00 97.12 114 ASP A N 1
ATOM 940 C CA . ASP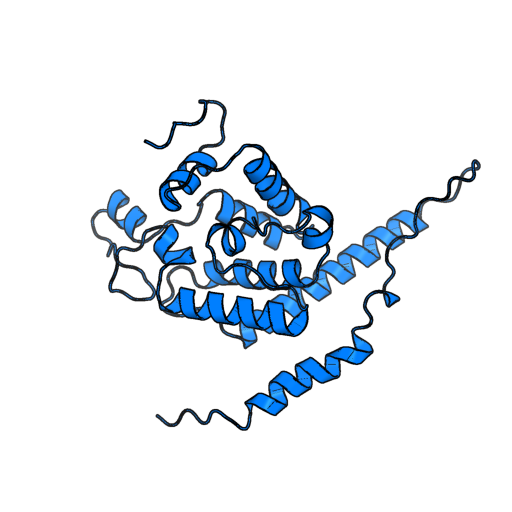 A 1 114 ? -5.575 9.433 -0.541 1.00 97.12 114 ASP A CA 1
ATOM 941 C C . ASP A 1 114 ? -4.833 8.397 -1.394 1.00 97.12 114 ASP A C 1
ATOM 943 O O . ASP A 1 114 ? -4.101 7.555 -0.871 1.00 97.12 114 ASP A O 1
ATOM 947 N N . LEU A 1 115 ? -4.969 8.474 -2.721 1.00 97.19 115 LEU A N 1
ATOM 948 C CA . LEU A 1 115 ? -4.271 7.580 -3.646 1.00 97.19 115 LEU A CA 1
ATOM 949 C C . LEU A 1 115 ? -2.794 7.982 -3.777 1.00 97.19 115 LEU A C 1
ATOM 951 O O . LEU A 1 115 ? -2.368 8.561 -4.775 1.00 97.19 115 LEU A O 1
ATOM 955 N N . LYS A 1 116 ? -2.020 7.686 -2.734 1.00 97.19 116 LYS A N 1
ATOM 956 C CA . LYS A 1 116 ? -0.598 8.004 -2.600 1.00 97.19 116 LYS A CA 1
ATOM 957 C C . LYS A 1 116 ? 0.188 6.772 -2.132 1.00 97.19 116 LYS A C 1
ATOM 959 O O . LYS A 1 116 ? -0.324 6.002 -1.313 1.00 97.19 116 LYS A O 1
ATOM 964 N N . PRO A 1 117 ? 1.444 6.587 -2.572 1.00 97.12 117 PRO A N 1
ATOM 965 C CA . PRO A 1 117 ? 2.244 5.434 -2.163 1.00 97.12 117 PRO A CA 1
ATOM 966 C C . PRO A 1 117 ? 2.481 5.392 -0.646 1.00 97.12 117 PRO A C 1
ATOM 968 O O . PRO A 1 117 ? 2.479 4.317 -0.060 1.00 97.12 117 PRO A O 1
ATOM 971 N N . GLN A 1 118 ? 2.596 6.541 0.020 1.00 97.25 118 GLN A N 1
ATOM 972 C CA . GLN A 1 118 ? 2.751 6.651 1.475 1.00 97.25 118 GLN A CA 1
ATOM 973 C C . GLN A 1 118 ? 1.564 6.014 2.219 1.00 97.25 118 GLN A C 1
ATOM 975 O O . GLN A 1 118 ? 1.742 5.290 3.196 1.00 97.25 118 GLN A O 1
ATOM 980 N N . VAL A 1 119 ? 0.347 6.209 1.713 1.00 97.44 119 VAL A N 1
ATOM 981 C CA . VAL A 1 119 ? -0.883 5.658 2.296 1.00 97.44 119 VAL A CA 1
ATOM 982 C C . VAL A 1 119 ? -0.915 4.143 2.108 1.00 97.44 119 VAL A C 1
ATOM 984 O O . VAL A 1 119 ? -1.052 3.384 3.067 1.00 97.44 119 VAL A O 1
ATOM 987 N N . PHE A 1 120 ? -0.730 3.679 0.873 1.00 98.00 120 PHE A N 1
ATOM 988 C CA . PHE A 1 120 ? -0.937 2.273 0.524 1.00 98.00 120 PHE A CA 1
ATOM 989 C C . PHE A 1 120 ? 0.253 1.373 0.862 1.00 98.00 120 PHE A C 1
ATOM 991 O O . PHE A 1 120 ? 0.042 0.216 1.222 1.00 98.00 120 PHE A O 1
ATOM 998 N N . LEU A 1 121 ? 1.487 1.885 0.816 1.00 97.19 121 LEU A N 1
ATOM 999 C CA . LEU A 1 121 ? 2.722 1.129 1.070 1.00 97.19 121 LEU A CA 1
ATOM 1000 C C . LEU A 1 121 ? 3.317 1.387 2.457 1.00 97.19 121 LEU A C 1
ATOM 1002 O O . LEU A 1 121 ? 3.884 0.464 3.042 1.00 97.19 121 LEU A O 1
ATOM 1006 N N . LEU A 1 122 ? 3.091 2.562 3.054 1.00 96.88 122 LEU A N 1
ATOM 1007 C CA . LEU A 1 122 ? 3.621 2.912 4.383 1.00 96.88 122 LEU A CA 1
ATOM 1008 C C . LEU A 1 122 ? 2.551 3.115 5.468 1.00 96.88 122 LEU A C 1
ATOM 1010 O O . LEU A 1 122 ? 2.907 3.266 6.627 1.00 96.88 122 LEU A O 1
ATOM 1014 N N . LEU A 1 123 ? 1.255 3.021 5.138 1.00 97.38 123 LEU A N 1
ATOM 1015 C CA . LEU A 1 123 ? 0.138 3.205 6.086 1.00 97.38 123 LEU A CA 1
ATOM 1016 C C . LEU A 1 123 ? 0.014 4.641 6.624 1.00 97.38 123 LEU A C 1
ATOM 1018 O O . LEU A 1 123 ? -0.684 4.871 7.609 1.00 97.38 123 LEU A O 1
ATOM 1022 N N . LEU A 1 124 ? 0.648 5.619 5.974 1.00 96.38 124 LEU A N 1
ATOM 1023 C CA . LEU A 1 124 ? 0.589 7.019 6.382 1.00 96.38 124 LEU A CA 1
ATOM 1024 C C . LEU A 1 124 ? -0.674 7.680 5.814 1.00 96.38 124 LEU A C 1
ATOM 1026 O O . LEU A 1 124 ? -0.649 8.276 4.742 1.00 96.38 124 LEU A O 1
ATOM 1030 N N . THR A 1 125 ? -1.801 7.510 6.507 1.00 92.94 125 THR A N 1
ATOM 1031 C CA . THR A 1 125 ? -3.139 7.856 5.990 1.00 92.94 125 THR A CA 1
ATOM 1032 C C . THR A 1 125 ? -3.660 9.230 6.414 1.00 92.94 125 THR A C 1
ATOM 1034 O O . THR A 1 125 ? -4.720 9.643 5.950 1.00 92.94 125 THR A O 1
ATOM 1037 N N . GLY A 1 126 ? -2.968 9.916 7.329 1.00 90.69 126 GLY A N 1
ATOM 1038 C CA . GLY A 1 126 ? -3.448 11.152 7.966 1.00 90.69 126 GLY A CA 1
ATOM 1039 C C . GLY A 1 126 ? -4.613 10.950 8.946 1.00 90.69 126 GLY A C 1
ATOM 1040 O O . GLY A 1 126 ? -5.026 11.893 9.612 1.00 90.69 126 GLY A O 1
ATOM 1041 N N . GLN A 1 127 ? -5.135 9.726 9.064 1.00 91.75 127 GLN A N 1
ATOM 1042 C CA . GLN A 1 127 ? -6.164 9.374 10.037 1.00 91.75 127 GLN A CA 1
ATOM 1043 C C . GLN A 1 127 ? -5.553 9.216 11.438 1.00 91.75 127 GLN A C 1
ATOM 1045 O O . GLN A 1 127 ? -4.385 8.833 11.552 1.00 91.75 127 GLN A O 1
ATOM 1050 N N . PRO A 1 128 ? -6.334 9.406 12.519 1.00 94.38 128 PRO A N 1
ATOM 1051 C CA . PRO A 1 128 ? -5.869 9.112 13.870 1.00 94.38 128 PRO A CA 1
ATOM 1052 C C . PRO A 1 128 ? -5.392 7.658 13.994 1.00 94.38 128 PRO A C 1
ATOM 1054 O O . PRO A 1 128 ? -6.178 6.717 13.846 1.00 94.38 128 PRO A O 1
ATOM 1057 N N . THR A 1 129 ? -4.105 7.470 14.294 1.00 93.38 129 THR A N 1
ATOM 1058 C CA . THR A 1 129 ? -3.396 6.181 14.228 1.00 93.38 129 THR A CA 1
ATOM 1059 C C . THR A 1 129 ? -4.094 5.061 14.999 1.00 93.38 129 THR A C 1
ATOM 1061 O O . THR A 1 129 ? -4.234 3.941 14.506 1.00 93.38 129 THR A O 1
ATOM 1064 N N . THR A 1 130 ? -4.571 5.351 16.211 1.00 92.38 130 THR A N 1
ATOM 1065 C CA . THR A 1 130 ? -5.239 4.374 17.083 1.00 92.38 130 THR A CA 1
ATOM 1066 C C . THR A 1 130 ? -6.592 3.921 16.539 1.00 92.38 130 THR A C 1
ATOM 1068 O O . THR A 1 130 ? -6.908 2.734 16.641 1.00 92.38 130 THR A O 1
ATOM 1071 N N . SER A 1 131 ? -7.363 4.839 15.949 1.00 93.19 131 SER A N 1
ATOM 1072 C CA . SER A 1 131 ? -8.655 4.552 15.319 1.00 93.19 131 SER A CA 1
ATOM 1073 C C . SER A 1 131 ? -8.459 3.777 14.019 1.00 93.19 131 SER A C 1
ATOM 1075 O O . SER A 1 131 ? -9.031 2.702 13.838 1.00 93.19 131 SER A O 1
ATOM 1077 N N . PHE A 1 132 ? -7.554 4.255 13.158 1.00 95.94 132 PHE A N 1
ATOM 1078 C CA . PHE A 1 132 ? -7.279 3.614 11.879 1.00 95.94 132 PHE A CA 1
ATOM 1079 C C . PHE A 1 132 ? -6.815 2.170 12.066 1.00 95.94 132 PHE A C 1
ATOM 1081 O O . PHE A 1 132 ? -7.391 1.275 11.458 1.00 95.94 132 PHE A O 1
ATOM 1088 N N . ARG A 1 133 ? -5.881 1.906 12.989 1.00 94.69 133 ARG A N 1
ATOM 1089 C CA . ARG A 1 133 ? -5.403 0.549 13.315 1.00 94.69 133 ARG A CA 1
ATOM 1090 C C . ARG A 1 133 ? -6.528 -0.445 13.635 1.00 94.69 133 ARG A C 1
ATOM 1092 O O . ARG A 1 133 ? -6.419 -1.618 13.297 1.00 94.69 133 ARG A O 1
ATOM 1099 N N . LYS A 1 134 ? -7.587 0.009 14.313 1.00 93.06 134 LYS A N 1
ATOM 1100 C CA . LYS A 1 134 ? -8.732 -0.828 14.713 1.00 93.06 134 LYS A CA 1
ATOM 1101 C C . LYS A 1 134 ? -9.834 -0.900 13.646 1.00 93.06 134 LYS A C 1
ATOM 1103 O O . LYS A 1 134 ? -10.754 -1.697 13.787 1.00 93.06 134 LYS A O 1
ATOM 1108 N N . SER A 1 135 ? -9.755 -0.079 12.602 1.00 95.50 135 SER A N 1
ATOM 1109 C CA . SER A 1 135 ? -10.802 0.051 11.587 1.00 95.50 135 SER A CA 1
ATOM 1110 C C . SER A 1 135 ? -10.858 -1.133 10.614 1.00 95.50 135 SER A C 1
ATOM 1112 O O . SER A 1 135 ? -9.853 -1.793 10.334 1.00 95.50 135 SER A O 1
ATOM 1114 N N . VAL A 1 136 ? -12.032 -1.340 10.006 1.00 96.25 136 VAL A N 1
ATOM 1115 C CA . VAL A 1 136 ? -12.204 -2.253 8.860 1.00 96.25 136 VAL A CA 1
ATOM 1116 C C . VAL A 1 136 ? -11.307 -1.841 7.694 1.00 96.25 136 VAL A C 1
ATOM 1118 O O . VAL A 1 136 ? -10.671 -2.697 7.084 1.00 96.25 136 VAL A O 1
ATOM 1121 N N . ALA A 1 137 ? -11.188 -0.537 7.423 1.00 97.69 137 ALA A N 1
ATOM 1122 C CA . ALA A 1 137 ? -10.370 -0.010 6.332 1.00 97.69 137 ALA A CA 1
ATOM 1123 C C . ALA A 1 137 ? -8.909 -0.473 6.429 1.00 97.69 137 ALA A C 1
ATOM 1125 O O . ALA A 1 137 ? -8.308 -0.843 5.420 1.00 97.69 137 ALA A O 1
ATOM 1126 N N . PHE A 1 138 ? -8.354 -0.535 7.643 1.00 97.81 138 PHE A N 1
ATOM 1127 C CA . PHE A 1 138 ? -7.014 -1.071 7.865 1.00 97.81 138 PHE A CA 1
ATOM 1128 C C . PHE A 1 138 ? -6.913 -2.555 7.503 1.00 97.81 138 PHE A C 1
ATOM 1130 O O . PHE A 1 138 ? -5.955 -2.953 6.846 1.00 97.81 138 PHE A O 1
ATOM 1137 N N . ARG A 1 139 ? -7.903 -3.380 7.871 1.00 97.69 139 ARG A N 1
ATOM 1138 C CA . ARG A 1 139 ? -7.930 -4.817 7.532 1.00 97.69 139 ARG A CA 1
ATOM 1139 C C . ARG A 1 139 ? -8.048 -5.054 6.031 1.00 97.69 139 ARG A C 1
ATOM 1141 O O . ARG A 1 139 ? -7.320 -5.882 5.486 1.00 97.69 139 ARG A O 1
ATOM 1148 N N . LEU A 1 140 ? -8.900 -4.281 5.364 1.00 98.50 140 LEU A N 1
ATOM 1149 C CA . LEU A 1 140 ? -9.068 -4.298 3.912 1.00 98.50 140 LEU A CA 1
ATOM 1150 C C . LEU A 1 140 ? -7.773 -3.905 3.183 1.00 98.50 140 LEU A C 1
ATOM 1152 O O . LEU A 1 140 ? -7.340 -4.592 2.251 1.00 98.50 140 LEU A O 1
ATOM 1156 N N . LEU A 1 141 ? -7.113 -2.839 3.645 1.00 98.44 141 LEU A N 1
ATOM 1157 C CA . LEU A 1 141 ? -5.831 -2.396 3.103 1.00 98.44 141 LEU A CA 1
ATOM 1158 C C . LEU A 1 141 ? -4.711 -3.409 3.387 1.00 98.44 141 LEU A C 1
ATOM 1160 O O . LEU A 1 141 ? -3.893 -3.684 2.510 1.00 98.44 141 LEU A O 1
ATOM 1164 N N . LEU A 1 142 ? -4.683 -4.003 4.582 1.00 98.31 142 LEU A N 1
ATOM 1165 C CA . LEU A 1 142 ? -3.722 -5.041 4.955 1.00 98.31 142 LEU A CA 1
ATOM 1166 C C . LEU A 1 142 ? -3.846 -6.268 4.043 1.00 98.31 142 LEU A C 1
ATOM 1168 O O . LEU A 1 142 ? -2.827 -6.746 3.542 1.00 98.31 142 LEU A O 1
ATOM 1172 N N . ALA A 1 143 ? -5.072 -6.733 3.766 1.00 98.56 143 ALA A N 1
ATOM 1173 C CA . ALA A 1 143 ? -5.323 -7.807 2.803 1.00 98.56 143 ALA A CA 1
ATOM 1174 C C . ALA A 1 143 ? -4.758 -7.455 1.425 1.00 98.56 143 ALA A C 1
ATOM 1176 O O . ALA A 1 143 ? -4.012 -8.239 0.836 1.00 98.56 143 ALA A O 1
ATOM 1177 N N . ALA A 1 144 ? -5.058 -6.250 0.937 1.00 98.50 144 ALA A N 1
ATOM 1178 C CA . ALA A 1 144 ? -4.610 -5.799 -0.373 1.00 98.50 144 ALA A CA 1
ATOM 1179 C C . ALA A 1 144 ? -3.078 -5.761 -0.481 1.00 98.50 144 ALA A C 1
ATOM 1181 O O . ALA A 1 144 ? -2.503 -6.259 -1.451 1.00 98.50 144 ALA A O 1
ATOM 1182 N N . ARG A 1 145 ? -2.412 -5.207 0.538 1.00 98.06 145 ARG A N 1
ATOM 1183 C CA . ARG A 1 145 ? -0.947 -5.130 0.632 1.00 98.06 145 ARG A CA 1
ATOM 1184 C C . ARG A 1 145 ? -0.297 -6.502 0.684 1.00 98.06 145 ARG A C 1
ATOM 1186 O O . ARG A 1 145 ? 0.724 -6.711 0.035 1.00 98.06 145 ARG A O 1
ATOM 1193 N N . TYR A 1 146 ? -0.886 -7.427 1.436 1.00 98.25 146 TYR A N 1
ATOM 1194 C CA . TYR A 1 146 ? -0.380 -8.789 1.581 1.00 98.25 146 TYR A CA 1
ATOM 1195 C C . TYR A 1 146 ? -0.392 -9.569 0.258 1.00 98.25 146 TYR A C 1
ATOM 1197 O O . TYR A 1 146 ? 0.481 -10.404 0.024 1.00 98.25 146 TYR A O 1
ATOM 1205 N N . LEU A 1 147 ? -1.345 -9.290 -0.636 1.00 98.31 147 LEU A N 1
ATOM 1206 C CA . LEU A 1 147 ? -1.463 -10.009 -1.906 1.00 98.31 147 LEU A CA 1
ATOM 1207 C C . LEU A 1 147 ? -0.453 -9.572 -2.968 1.00 98.31 147 LEU A C 1
ATOM 1209 O O . LEU A 1 147 ? 0.008 -10.413 -3.736 1.00 98.31 147 LEU A O 1
ATOM 1213 N N . VAL A 1 148 ? -0.056 -8.298 -3.016 1.00 97.50 148 VAL A N 1
ATOM 1214 C CA . VAL A 1 148 ? 0.900 -7.803 -4.028 1.00 97.50 148 VAL A CA 1
ATOM 1215 C C . VAL A 1 148 ? 2.185 -8.651 -4.120 1.00 97.50 148 VAL A C 1
ATOM 1217 O O . VAL A 1 148 ? 2.508 -9.095 -5.230 1.00 97.50 148 VAL A O 1
ATOM 1220 N N . PRO A 1 149 ? 2.893 -8.973 -3.015 1.00 96.69 149 PRO A N 1
ATOM 1221 C CA . PRO A 1 149 ? 4.081 -9.824 -3.073 1.00 96.69 149 PRO A CA 1
ATOM 1222 C C . PRO A 1 149 ? 3.779 -11.301 -3.354 1.00 96.69 149 PRO A C 1
ATOM 1224 O O . PRO A 1 149 ? 4.671 -12.034 -3.769 1.00 96.69 149 PRO A O 1
ATOM 1227 N N . ARG A 1 150 ? 2.539 -11.780 -3.204 1.00 96.00 150 ARG A N 1
ATOM 1228 C CA . ARG A 1 150 ? 2.183 -13.149 -3.635 1.00 96.00 150 ARG A CA 1
ATOM 1229 C C . ARG A 1 150 ? 2.171 -13.295 -5.154 1.00 96.00 150 ARG A C 1
ATOM 1231 O O . ARG A 1 150 ? 2.312 -14.399 -5.674 1.00 96.00 150 ARG A O 1
ATOM 1238 N N . HIS A 1 151 ? 2.064 -12.173 -5.858 1.00 95.75 151 HIS A N 1
ATOM 1239 C CA . HIS A 1 151 ? 2.211 -12.080 -7.305 1.00 95.75 151 HIS A CA 1
ATOM 1240 C C . HIS A 1 151 ? 3.594 -11.545 -7.701 1.00 95.75 151 HIS A C 1
ATOM 1242 O O . HIS A 1 151 ? 3.763 -11.021 -8.804 1.00 95.75 151 HIS A O 1
ATOM 1248 N N . TRP A 1 152 ? 4.597 -11.654 -6.820 1.00 93.94 152 TRP A N 1
ATOM 1249 C CA . TRP A 1 152 ? 5.970 -11.287 -7.163 1.00 93.94 152 TRP A CA 1
ATOM 1250 C C . TRP A 1 152 ? 6.455 -12.127 -8.347 1.00 93.94 152 TRP A C 1
ATOM 1252 O O . TRP A 1 152 ? 6.178 -13.324 -8.412 1.00 93.94 152 TRP A O 1
ATOM 1262 N N . ARG A 1 153 ? 7.160 -11.501 -9.297 1.00 93.00 153 ARG A N 1
ATOM 1263 C CA . ARG A 1 153 ? 7.616 -12.127 -10.557 1.00 93.00 153 ARG A CA 1
ATOM 1264 C C . ARG A 1 153 ? 6.518 -12.600 -11.514 1.00 93.00 153 ARG A C 1
ATOM 1266 O O . ARG A 1 153 ? 6.833 -13.218 -12.525 1.00 93.00 153 ARG A O 1
ATOM 1273 N N . ARG A 1 154 ? 5.245 -12.295 -11.249 1.00 95.31 154 ARG A N 1
ATOM 1274 C CA . ARG A 1 154 ? 4.132 -12.606 -12.157 1.00 95.31 154 ARG A CA 1
ATOM 1275 C C . ARG A 1 154 ? 3.740 -11.387 -12.988 1.00 95.31 154 ARG A C 1
ATOM 1277 O O . ARG A 1 154 ? 3.852 -10.252 -12.525 1.00 95.31 154 ARG A O 1
ATOM 1284 N N . LYS A 1 155 ? 3.194 -11.640 -14.183 1.00 95.62 155 LYS A N 1
ATOM 1285 C CA . LYS A 1 155 ? 2.620 -10.596 -15.049 1.00 95.62 155 LYS A CA 1
ATOM 1286 C C . LYS A 1 155 ? 1.278 -10.053 -14.526 1.00 95.62 155 LYS A C 1
ATOM 1288 O O . LYS A 1 155 ? 0.893 -8.937 -14.851 1.00 95.62 155 LYS A O 1
ATOM 1293 N N . THR A 1 156 ? 0.576 -10.818 -13.686 1.00 95.81 156 THR A N 1
ATOM 1294 C CA . THR A 1 156 ? -0.801 -10.545 -13.234 1.00 95.81 156 THR A CA 1
ATOM 1295 C C . THR A 1 156 ? -0.865 -9.928 -11.841 1.00 95.81 156 THR A C 1
ATOM 1297 O O . THR A 1 156 ? -0.116 -10.330 -10.947 1.00 95.81 156 THR A O 1
ATOM 1300 N N . VAL A 1 157 ? -1.762 -8.962 -11.629 1.00 96.75 157 VAL A N 1
ATOM 1301 C CA . VAL A 1 157 ? -2.080 -8.384 -10.304 1.00 96.75 157 VAL A CA 1
ATOM 1302 C C . VAL A 1 157 ? -3.077 -9.265 -9.536 1.00 96.75 157 VAL A C 1
ATOM 1304 O O . VAL A 1 157 ? -3.693 -10.131 -10.161 1.00 96.75 157 VAL A O 1
ATOM 1307 N N . PRO A 1 158 ? -3.229 -9.086 -8.209 1.00 97.81 158 PRO A N 1
ATOM 1308 C CA . PRO A 1 158 ? -4.257 -9.797 -7.457 1.00 97.81 158 PRO A CA 1
ATOM 1309 C C . PRO A 1 158 ? -5.664 -9.478 -7.970 1.00 97.81 158 PRO A C 1
ATOM 1311 O O . PRO A 1 158 ? -5.969 -8.334 -8.311 1.00 97.81 158 PRO A O 1
ATOM 1314 N N . SER A 1 159 ? -6.519 -10.493 -8.007 1.00 97.19 159 SER A N 1
ATOM 1315 C CA . SER A 1 159 ? -7.925 -10.368 -8.400 1.00 97.19 159 SER A CA 1
ATOM 1316 C C . SER A 1 159 ? -8.836 -9.968 -7.232 1.00 97.19 159 SER A C 1
ATOM 1318 O O . SER A 1 159 ? -8.486 -10.123 -6.060 1.00 97.19 159 SER A O 1
ATOM 1320 N N . LEU A 1 160 ? -10.059 -9.523 -7.551 1.00 95.62 160 LEU A N 1
ATOM 1321 C CA . LEU A 1 160 ? -11.121 -9.278 -6.566 1.00 95.62 160 LEU A CA 1
ATOM 1322 C C . LEU A 1 160 ? -11.380 -10.514 -5.696 1.00 95.62 160 LEU A C 1
ATOM 1324 O O . LEU A 1 160 ? -11.433 -10.402 -4.475 1.00 95.62 160 LEU A O 1
ATOM 1328 N N . ARG A 1 161 ? -11.500 -11.695 -6.312 1.00 97.06 161 ARG A N 1
ATOM 1329 C CA . ARG A 1 161 ? -11.767 -12.947 -5.592 1.00 97.06 161 ARG A CA 1
ATOM 1330 C C . ARG A 1 161 ? -10.651 -13.277 -4.607 1.00 97.06 161 ARG A C 1
ATOM 1332 O O . ARG A 1 161 ? -10.932 -13.659 -3.474 1.00 97.06 161 ARG A O 1
ATOM 1339 N N . GLU A 1 162 ? -9.394 -13.112 -5.020 1.00 98.25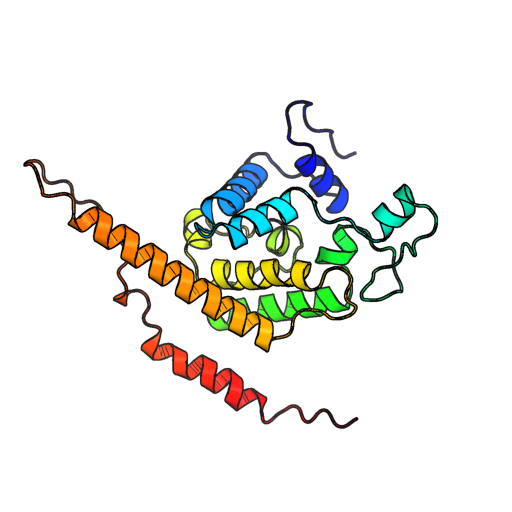 162 GLU A N 1
ATOM 1340 C CA . GLU A 1 162 ? -8.244 -13.303 -4.130 1.00 98.25 162 GLU A CA 1
ATOM 1341 C C . GLU A 1 162 ? -8.264 -12.302 -2.974 1.00 98.25 162 GLU A C 1
ATOM 1343 O O . GLU A 1 162 ? -8.008 -12.691 -1.837 1.00 98.25 162 GLU A O 1
ATOM 1348 N N . TRP A 1 163 ? -8.614 -11.041 -3.239 1.00 98.50 163 TRP A N 1
ATOM 1349 C CA . TRP A 1 163 ? -8.742 -10.020 -2.201 1.00 98.50 163 TRP A CA 1
ATOM 1350 C C . TRP A 1 163 ? -9.854 -10.326 -1.200 1.00 98.50 163 TRP A C 1
ATOM 1352 O O . TRP A 1 163 ? -9.577 -10.350 -0.005 1.00 98.50 163 TRP A O 1
ATOM 1362 N N . VAL A 1 164 ? -11.065 -10.651 -1.657 1.00 97.94 164 VAL A N 1
ATOM 1363 C CA . VAL A 1 164 ? -12.192 -11.026 -0.782 1.00 97.94 164 VAL A CA 1
ATOM 1364 C C . VAL A 1 164 ? -11.850 -12.259 0.053 1.00 97.94 164 VAL A C 1
ATOM 1366 O O . VAL A 1 164 ? -12.019 -12.244 1.270 1.00 97.94 164 VAL A O 1
ATOM 1369 N N . THR A 1 165 ? -11.266 -13.287 -0.569 1.00 98.38 165 THR A N 1
ATOM 1370 C CA . THR A 1 165 ? -10.789 -14.482 0.150 1.00 98.38 165 THR A CA 1
ATOM 1371 C C . THR A 1 165 ? -9.753 -14.102 1.208 1.00 98.38 165 THR A C 1
ATOM 1373 O O . THR A 1 165 ? -9.766 -14.611 2.325 1.00 98.38 165 THR A O 1
ATOM 1376 N N . GLN A 1 166 ? -8.847 -13.174 0.887 1.00 98.56 166 GLN A N 1
ATOM 1377 C CA . GLN A 1 166 ? -7.831 -12.731 1.831 1.00 98.56 166 GLN A CA 1
ATOM 1378 C C . GLN A 1 166 ? -8.408 -11.912 2.991 1.00 98.56 166 GLN A C 1
ATOM 1380 O O . GLN A 1 166 ? -7.863 -11.981 4.095 1.00 98.56 166 GLN A O 1
ATOM 1385 N N . VAL A 1 167 ? -9.474 -11.148 2.753 1.00 98.19 167 VAL A N 1
ATOM 1386 C CA . VAL A 1 167 ? -10.205 -10.409 3.788 1.00 98.19 167 VAL A CA 1
ATOM 1387 C C . VAL A 1 167 ? -10.895 -11.375 4.753 1.00 98.19 167 VAL A C 1
ATOM 1389 O O . VAL A 1 167 ? -10.704 -11.229 5.959 1.00 98.19 167 VAL A O 1
ATOM 1392 N N . ASP A 1 168 ? -11.603 -12.391 4.252 1.00 97.44 168 ASP A N 1
ATOM 1393 C CA . ASP A 1 168 ? -12.217 -13.449 5.078 1.00 97.44 168 ASP A CA 1
ATOM 1394 C C . ASP A 1 168 ? -11.162 -14.188 5.922 1.00 97.44 168 ASP A C 1
ATOM 1396 O O . ASP A 1 168 ? -11.313 -14.373 7.129 1.00 97.44 168 ASP A O 1
ATOM 1400 N N . GLU A 1 169 ? -10.012 -14.501 5.326 1.00 97.50 169 GLU A N 1
ATOM 1401 C CA . GLU A 1 169 ? -8.877 -15.088 6.039 1.00 97.50 169 GLU A CA 1
ATOM 1402 C C . GLU A 1 169 ? -8.335 -14.202 7.173 1.00 97.50 169 GLU A C 1
ATOM 1404 O O . GLU A 1 169 ? -7.959 -14.718 8.227 1.00 97.50 169 GLU A O 1
ATOM 1409 N N . ILE A 1 170 ? -8.269 -12.879 6.979 1.00 96.94 170 ILE A N 1
ATOM 1410 C CA . ILE A 1 170 ? -7.886 -11.950 8.053 1.00 96.94 170 ILE A CA 1
ATOM 1411 C C . ILE A 1 170 ? -8.957 -11.954 9.140 1.00 96.94 170 ILE A C 1
ATOM 1413 O O . ILE A 1 170 ? -8.615 -12.079 10.312 1.00 96.94 170 ILE A O 1
ATOM 1417 N N . TYR A 1 171 ? -10.230 -11.857 8.762 1.00 94.19 171 TYR A N 1
ATOM 1418 C CA . TYR A 1 171 ? -11.349 -11.839 9.700 1.00 94.19 171 TYR A CA 1
ATOM 1419 C C . TYR A 1 171 ? -11.341 -13.065 10.622 1.00 94.19 171 TYR A C 1
ATOM 1421 O O . TYR A 1 171 ? -11.282 -12.913 11.841 1.00 94.19 171 TYR A O 1
ATOM 1429 N N . ARG A 1 172 ? -11.266 -14.274 10.055 1.00 95.25 172 ARG A N 1
ATOM 1430 C CA . ARG A 1 172 ? -11.237 -15.532 10.824 1.00 95.25 172 ARG A CA 1
ATOM 1431 C C . ARG A 1 172 ? -10.045 -15.632 11.770 1.00 95.25 172 ARG A C 1
ATOM 1433 O O . ARG A 1 172 ? -10.122 -16.275 12.814 1.00 95.25 172 ARG A O 1
ATOM 1440 N N . VAL A 1 173 ? -8.899 -15.073 11.380 1.00 93.25 173 VAL A N 1
ATOM 1441 C CA . VAL A 1 173 ? -7.706 -15.051 12.233 1.00 93.25 173 VAL A CA 1
ATOM 1442 C C . VAL A 1 173 ? -7.904 -14.099 13.408 1.00 93.25 173 VAL A C 1
ATOM 1444 O O . VAL A 1 173 ? -7.582 -14.464 14.535 1.00 93.25 173 VAL A O 1
ATOM 1447 N N . GLU A 1 174 ? -8.452 -12.913 13.162 1.00 89.19 174 GLU A N 1
ATOM 1448 C CA . GLU A 1 174 ? -8.702 -11.911 14.200 1.00 89.19 174 GLU A CA 1
ATOM 1449 C C . GLU A 1 174 ? -9.797 -12.338 15.178 1.00 89.19 174 GLU A C 1
ATOM 1451 O O . GLU A 1 174 ? -9.643 -12.131 16.378 1.00 89.19 174 GLU A O 1
ATOM 1456 N N . GLU A 1 175 ? -10.844 -13.008 14.698 1.00 90.12 175 GLU A N 1
ATOM 1457 C CA . GLU A 1 175 ? -11.867 -13.619 15.550 1.00 90.12 175 GLU A CA 1
ATOM 1458 C C . GLU A 1 175 ? -11.244 -14.633 16.520 1.00 90.12 175 GLU A C 1
ATOM 1460 O O . GLU A 1 175 ? -11.428 -14.537 17.732 1.00 90.12 175 GLU A O 1
ATOM 1465 N N . ARG A 1 176 ? -10.409 -15.548 16.008 1.00 90.56 176 ARG A N 1
ATOM 1466 C CA . ARG A 1 176 ? -9.705 -16.540 16.838 1.00 90.56 176 ARG A CA 1
ATOM 1467 C C . ARG A 1 176 ? -8.763 -15.909 17.861 1.00 90.56 176 ARG A C 1
ATOM 1469 O O . ARG A 1 176 ? -8.609 -16.441 18.959 1.00 90.56 176 ARG A O 1
ATOM 1476 N N . ILE A 1 177 ? -8.105 -14.811 17.497 1.00 87.12 177 ILE A N 1
ATOM 1477 C CA . ILE A 1 177 ? -7.236 -14.057 18.403 1.00 87.12 177 ILE A CA 1
ATOM 1478 C C . ILE A 1 177 ? -8.063 -13.436 19.532 1.00 87.12 177 ILE A C 1
ATOM 1480 O O . ILE A 1 177 ? -7.725 -13.637 20.696 1.00 87.12 177 ILE A O 1
ATOM 1484 N N . ALA A 1 178 ? -9.165 -12.760 19.199 1.00 85.19 178 ALA A N 1
ATOM 1485 C CA . ALA A 1 178 ? -10.043 -12.134 20.183 1.00 85.19 178 ALA A CA 1
ATOM 1486 C C . ALA A 1 178 ? -10.605 -13.163 21.178 1.00 85.19 178 ALA A C 1
ATOM 1488 O O . ALA A 1 178 ? -10.517 -12.961 22.387 1.00 85.19 178 ALA A O 1
ATOM 1489 N N . SER A 1 179 ? -11.070 -14.320 20.693 1.00 85.38 179 SER A N 1
ATOM 1490 C CA . SER A 1 179 ? -11.582 -15.385 21.567 1.00 85.38 179 SER A CA 1
ATOM 1491 C C . SER A 1 179 ? -10.530 -15.935 22.539 1.00 85.38 179 SER A C 1
ATOM 1493 O O . SER A 1 179 ? -10.868 -16.345 23.647 1.00 85.38 179 SER A O 1
ATOM 1495 N N . ARG A 1 180 ? -9.247 -15.962 22.156 1.00 80.75 180 ARG A N 1
ATOM 1496 C CA . ARG A 1 180 ? -8.161 -16.426 23.037 1.00 80.75 180 ARG A CA 1
ATOM 1497 C C . ARG A 1 180 ? -7.870 -15.431 24.162 1.00 80.75 180 ARG A C 1
ATOM 1499 O O . ARG A 1 180 ? -7.591 -15.849 25.290 1.00 80.75 180 ARG A O 1
ATOM 1506 N N . ASP A 1 181 ? -7.918 -14.141 23.850 1.00 76.38 181 ASP A N 1
ATOM 1507 C CA . ASP A 1 181 ? -7.667 -13.079 24.823 1.00 76.38 181 ASP A CA 1
ATOM 1508 C C . ASP A 1 181 ? -8.789 -13.053 25.881 1.00 76.38 181 ASP A C 1
ATOM 1510 O O . ASP A 1 181 ? -8.503 -12.954 27.076 1.00 76.38 181 ASP A O 1
ATOM 1514 N N . ASP A 1 182 ? -10.041 -13.292 25.472 1.00 71.00 182 ASP A N 1
ATOM 1515 C CA . ASP A 1 182 ? -11.189 -13.423 26.381 1.00 71.00 182 ASP A CA 1
ATOM 1516 C C . ASP A 1 182 ? -11.058 -14.628 27.331 1.00 71.00 182 ASP A C 1
ATOM 1518 O O . ASP A 1 182 ? -11.265 -14.501 28.542 1.00 71.00 182 ASP A O 1
ATOM 1522 N N . ILE A 1 183 ? -10.646 -15.796 26.816 1.00 71.50 183 ILE A N 1
ATOM 1523 C CA . ILE A 1 183 ? -10.391 -16.989 27.646 1.00 71.50 183 ILE A CA 1
ATOM 1524 C C . ILE A 1 183 ? -9.306 -16.690 28.688 1.00 71.50 183 ILE A C 1
ATOM 1526 O O . ILE A 1 183 ? -9.473 -17.008 29.868 1.00 71.50 183 ILE A O 1
ATOM 1530 N N . SER A 1 184 ? -8.227 -16.023 28.277 1.00 65.25 184 SER A N 1
ATOM 1531 C CA . SER A 1 184 ? -7.112 -15.672 29.163 1.00 65.25 184 SER A CA 1
ATOM 1532 C C . SER A 1 184 ? -7.560 -14.750 30.304 1.00 65.25 184 SER A C 1
ATOM 1534 O O . SER A 1 184 ? -7.216 -15.002 31.458 1.00 65.25 184 SER A O 1
ATOM 1536 N N . LEU A 1 185 ? -8.399 -13.746 30.019 1.00 60.91 185 LEU A N 1
ATOM 1537 C CA . LEU A 1 185 ? -8.955 -12.840 31.033 1.00 60.91 185 LEU A CA 1
ATOM 1538 C C . LEU A 1 185 ? -9.938 -13.539 31.983 1.00 60.91 185 LEU A C 1
ATOM 1540 O O . LEU A 1 185 ? -9.939 -13.251 33.177 1.00 60.91 185 LEU A O 1
ATOM 1544 N N . SER A 1 186 ? -10.740 -14.484 31.484 1.00 60.78 186 SER A N 1
ATOM 1545 C CA . SER A 1 186 ? -11.697 -15.239 32.311 1.00 60.78 186 SER A CA 1
ATOM 1546 C C . SER A 1 186 ? -11.044 -16.256 33.259 1.00 60.78 186 SER A C 1
ATOM 1548 O O . SER A 1 186 ? -11.642 -16.636 34.263 1.00 60.78 186 SER A O 1
ATOM 1550 N N . SER A 1 187 ? -9.811 -16.683 32.965 1.00 55.12 187 SER A N 1
ATOM 1551 C CA . SER A 1 187 ? -9.052 -17.645 33.780 1.00 55.12 187 SER A CA 1
ATOM 1552 C C . SER A 1 187 ? -8.310 -17.015 34.970 1.00 55.12 187 SER A C 1
ATOM 1554 O O . SER A 1 187 ? -7.772 -17.730 35.816 1.00 55.12 187 SER A O 1
ATOM 1556 N N . ILE A 1 188 ? -8.304 -15.680 35.065 1.00 56.19 188 ILE A N 1
ATOM 1557 C CA . ILE A 1 188 ? -7.758 -14.931 36.199 1.00 56.19 188 ILE A CA 1
ATOM 1558 C C . ILE A 1 188 ? -8.907 -14.667 37.185 1.00 56.19 188 ILE A C 1
ATOM 1560 O O . ILE A 1 188 ? -9.687 -13.732 37.018 1.00 56.19 188 ILE A O 1
ATOM 1564 N N . SER A 1 189 ? -9.035 -15.502 38.220 1.00 47.59 189 SER A N 1
ATOM 1565 C CA . SER A 1 189 ? -10.003 -15.283 39.307 1.00 47.59 189 SER A CA 1
ATOM 1566 C C . SER A 1 189 ? -9.741 -13.950 40.036 1.00 47.59 189 SER A C 1
ATOM 1568 O O . SER A 1 189 ? -8.578 -13.610 40.272 1.00 47.59 189 SER A O 1
ATOM 1570 N N . PRO A 1 190 ? -10.777 -13.203 40.469 1.00 49.72 190 PRO A N 1
ATOM 1571 C CA . PRO A 1 190 ? -10.580 -11.922 41.132 1.00 49.72 190 PRO A CA 1
ATOM 1572 C C . PRO A 1 190 ? -10.143 -12.108 42.591 1.00 49.72 190 PRO A C 1
ATOM 1574 O O . PRO A 1 190 ? -10.937 -12.468 43.458 1.00 49.72 190 PRO A O 1
ATOM 1577 N N . GLY A 1 191 ? -8.875 -11.799 42.868 1.00 41.38 191 GLY A N 1
ATOM 1578 C CA . GLY A 1 191 ? -8.434 -11.356 44.188 1.00 41.38 191 GLY A CA 1
ATOM 1579 C C . GLY A 1 191 ? -8.851 -9.896 44.394 1.00 41.38 191 GLY A C 1
ATOM 1580 O O . GLY A 1 191 ? -8.560 -9.035 43.571 1.00 41.38 191 GLY A O 1
ATOM 1581 N N . SER A 1 192 ? -9.584 -9.641 45.472 1.00 41.81 192 SER A N 1
ATOM 1582 C CA . SER A 1 192 ? -10.174 -8.366 45.896 1.00 41.81 192 SER A CA 1
ATOM 1583 C C . SER A 1 192 ? -9.295 -7.113 45.721 1.00 41.81 192 SER A C 1
ATOM 1585 O O . SER A 1 192 ? -8.215 -7.045 46.302 1.00 41.81 192 SER A O 1
ATOM 1587 N N . THR A 1 193 ? -9.809 -6.071 45.053 1.00 38.53 193 THR A N 1
ATOM 1588 C CA . THR A 1 193 ? -10.155 -4.729 45.601 1.00 38.53 193 THR A CA 1
ATOM 1589 C C . THR A 1 193 ? -10.197 -3.654 44.504 1.00 38.53 193 THR A C 1
ATOM 1591 O O . THR A 1 193 ? -9.362 -3.624 43.610 1.00 38.53 193 THR A O 1
ATOM 1594 N N . GLY A 1 194 ? -11.146 -2.720 44.639 1.00 33.94 194 GLY A N 1
ATOM 1595 C CA . GLY A 1 194 ? -11.041 -1.368 44.081 1.00 33.94 194 GLY A CA 1
ATOM 1596 C C . GLY A 1 194 ? -11.811 -1.115 42.787 1.00 33.94 194 GLY A C 1
ATOM 1597 O O . GLY A 1 194 ? -11.340 -1.409 41.694 1.00 33.94 194 GLY A O 1
ATOM 1598 N N . HIS A 1 195 ? -12.979 -0.479 42.915 1.00 41.81 195 HIS A N 1
ATOM 1599 C CA . HIS A 1 195 ? -13.691 0.156 41.809 1.00 41.81 195 HIS A CA 1
ATOM 1600 C C . HIS A 1 195 ? -12.762 1.121 41.051 1.00 41.81 195 HIS A C 1
ATOM 1602 O O . HIS A 1 195 ? -12.420 2.189 41.553 1.00 41.81 195 HIS A O 1
ATOM 1608 N N . SER A 1 196 ? -12.416 0.774 39.813 1.00 35.03 196 SER A N 1
ATOM 1609 C CA . SER A 1 196 ? -12.061 1.747 38.782 1.00 35.03 196 SER A CA 1
ATOM 1610 C C . SER A 1 196 ? -12.810 1.371 37.507 1.00 35.03 196 SER A C 1
ATOM 1612 O O . SER A 1 196 ? -12.710 0.256 36.995 1.00 35.03 196 SER A O 1
ATOM 1614 N N . THR A 1 197 ? -13.666 2.275 37.044 1.00 40.69 197 THR A N 1
ATOM 1615 C CA . THR A 1 197 ? -14.453 2.125 35.820 1.00 40.69 197 THR A CA 1
ATOM 1616 C C . THR A 1 197 ? -13.519 2.298 34.624 1.00 40.69 197 THR A C 1
ATOM 1618 O O . THR A 1 197 ? -13.353 3.395 34.097 1.00 40.69 197 THR A O 1
ATOM 1621 N N . LEU A 1 198 ? -12.869 1.211 34.208 1.00 37.47 198 LEU A N 1
ATOM 1622 C CA . LEU A 1 198 ? -12.223 1.142 32.899 1.00 37.47 198 LEU A CA 1
ATOM 1623 C C . LEU A 1 198 ? -13.301 0.986 31.810 1.00 37.47 198 LEU A C 1
ATOM 1625 O O . LEU A 1 198 ? -14.284 0.269 32.027 1.00 37.47 198 LEU A O 1
ATOM 1629 N N . PRO A 1 199 ? -13.157 1.639 30.641 1.00 38.00 199 PRO A N 1
ATOM 1630 C CA . PRO A 1 199 ? -14.118 1.489 29.559 1.00 38.00 199 PRO A CA 1
ATOM 1631 C C . PRO A 1 199 ? -14.153 0.037 29.071 1.00 38.00 199 PRO A C 1
ATOM 1633 O O . PRO A 1 199 ? -13.114 -0.582 28.836 1.00 38.00 199 PRO A O 1
ATOM 1636 N N . ARG A 1 200 ? -15.371 -0.484 28.907 1.00 36.16 200 ARG A N 1
ATOM 1637 C CA . ARG A 1 200 ? -15.670 -1.840 28.434 1.00 36.16 200 ARG A CA 1
ATOM 1638 C C . ARG A 1 200 ? -14.973 -2.122 27.083 1.00 36.16 200 ARG A C 1
ATOM 1640 O O . ARG A 1 200 ? -15.084 -1.293 26.177 1.00 36.16 200 ARG A O 1
ATOM 1647 N N . PRO A 1 201 ? -14.288 -3.270 26.916 1.00 43.06 201 PRO A N 1
ATOM 1648 C CA . PRO A 1 201 ? -13.776 -3.706 25.619 1.00 43.06 201 PRO A CA 1
ATOM 1649 C C . PRO A 1 201 ? -14.910 -3.862 24.602 1.00 43.06 201 PRO A C 1
ATOM 1651 O O . PRO A 1 201 ? -16.000 -4.321 24.953 1.00 43.06 201 PRO A O 1
ATOM 1654 N N . LEU A 1 202 ? -14.638 -3.486 23.350 1.00 41.94 202 LEU A N 1
ATOM 1655 C CA . LEU A 1 202 ? -15.578 -3.661 22.243 1.00 41.94 202 LEU A CA 1
ATOM 1656 C C . LEU A 1 202 ? -15.903 -5.153 22.091 1.00 41.94 202 LEU A C 1
ATOM 1658 O O . LEU A 1 202 ? -15.002 -5.975 21.935 1.00 41.94 202 LEU A O 1
ATOM 1662 N N . SER A 1 203 ? -17.186 -5.486 22.178 1.00 39.47 203 SER A N 1
ATOM 1663 C CA . SER A 1 203 ? -17.711 -6.853 22.153 1.00 39.47 203 SER A CA 1
ATOM 1664 C C . SER A 1 203 ? -18.097 -7.283 20.737 1.00 39.47 203 SER A C 1
ATOM 1666 O O . SER A 1 203 ? -18.264 -6.452 19.848 1.00 39.47 203 SER A O 1
ATOM 1668 N N . ALA A 1 204 ? -18.285 -8.587 20.516 1.00 39.00 204 ALA A N 1
ATOM 1669 C CA . ALA A 1 204 ? -18.683 -9.154 19.221 1.00 39.00 204 ALA A CA 1
ATOM 1670 C C . ALA A 1 204 ? -19.964 -8.525 18.624 1.00 39.00 204 ALA A C 1
ATOM 1672 O O . ALA A 1 204 ? -20.138 -8.522 17.411 1.00 39.00 204 ALA A O 1
ATOM 1673 N N . THR A 1 205 ? -20.832 -7.929 19.448 1.00 38.69 205 THR A N 1
ATOM 1674 C CA . THR A 1 205 ? -22.035 -7.211 18.996 1.00 38.69 205 THR A CA 1
ATOM 1675 C C . THR A 1 205 ? -21.762 -5.804 18.465 1.00 38.69 205 THR A C 1
ATOM 1677 O O . THR A 1 205 ? -22.631 -5.237 17.813 1.00 38.69 205 THR A O 1
ATOM 1680 N N . ASP A 1 206 ? -20.574 -5.240 18.697 1.00 37.69 206 ASP A N 1
ATOM 1681 C CA . ASP A 1 206 ? -20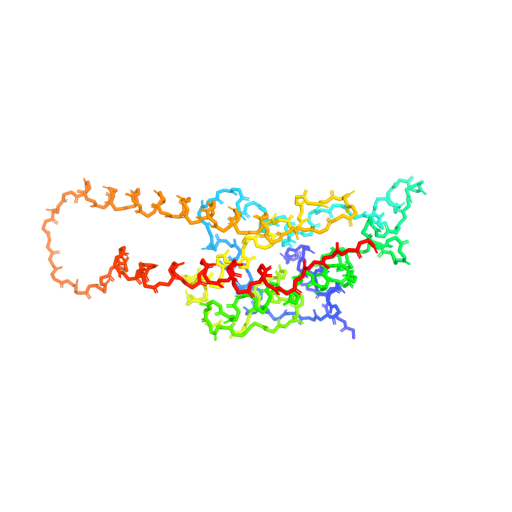.164 -3.964 18.089 1.00 37.69 206 ASP A CA 1
ATOM 1682 C C . ASP A 1 206 ? -19.814 -4.147 16.598 1.00 37.69 206 ASP A C 1
ATOM 1684 O O . ASP A 1 206 ? -19.784 -3.190 15.826 1.00 37.69 206 ASP A O 1
ATOM 1688 N N . TRP A 1 207 ? -19.635 -5.403 16.175 1.00 38.41 207 TRP A N 1
ATOM 1689 C CA . TRP A 1 207 ? -19.531 -5.843 14.789 1.00 38.41 207 TRP A CA 1
ATOM 1690 C C . TRP A 1 207 ? -20.888 -6.357 14.291 1.00 38.41 207 TRP A C 1
ATOM 1692 O O . TRP A 1 207 ? -21.068 -7.553 14.067 1.00 38.41 207 TRP A O 1
ATOM 1702 N N . THR A 1 208 ? -21.872 -5.480 14.082 1.00 34.44 208 THR A N 1
ATOM 1703 C CA . THR A 1 208 ? -23.129 -5.879 13.415 1.00 34.44 208 THR A CA 1
ATOM 1704 C C . THR A 1 208 ? -22.921 -6.060 11.906 1.00 34.44 208 THR A C 1
ATOM 1706 O O . THR A 1 208 ? -23.372 -5.278 11.074 1.00 34.44 208 THR A O 1
ATOM 1709 N N . TRP A 1 209 ? -22.234 -7.143 11.534 1.00 39.38 209 TRP A N 1
ATOM 1710 C CA . TRP A 1 209 ? -22.125 -7.629 10.153 1.00 39.38 209 TRP A CA 1
ATOM 1711 C C . TRP A 1 209 ? -23.436 -8.248 9.638 1.00 39.38 209 TRP A C 1
ATOM 1713 O O . TRP A 1 209 ? -23.622 -8.388 8.430 1.00 39.38 209 TRP A O 1
ATOM 1723 N N . THR A 1 210 ? -24.383 -8.570 10.524 1.00 38.75 210 THR A N 1
ATOM 1724 C CA . THR A 1 210 ? -25.676 -9.174 10.156 1.00 38.75 210 THR A CA 1
ATOM 1725 C C . THR A 1 210 ? -26.556 -8.252 9.309 1.00 38.75 210 THR A C 1
ATOM 1727 O O . THR A 1 210 ? -27.349 -8.745 8.515 1.00 38.75 210 THR A O 1
ATOM 1730 N N . SER A 1 211 ? -26.373 -6.930 9.389 1.00 33.12 211 SER A N 1
ATOM 1731 C CA . SER A 1 211 ? -27.153 -5.969 8.595 1.00 33.12 211 SER A CA 1
ATOM 1732 C C . SER A 1 211 ? -26.490 -5.577 7.263 1.00 33.12 211 SER A C 1
ATOM 1734 O O . SER A 1 211 ? -27.168 -5.034 6.395 1.00 33.12 211 SER A O 1
ATOM 1736 N N . ARG A 1 212 ? -25.183 -5.850 7.082 1.00 39.44 212 ARG A N 1
ATOM 1737 C CA . ARG A 1 212 ? -24.389 -5.447 5.896 1.00 39.44 212 ARG A CA 1
ATOM 1738 C C . ARG A 1 212 ? -23.822 -6.608 5.068 1.00 39.44 212 ARG A C 1
ATOM 1740 O O . ARG A 1 212 ? -23.373 -6.378 3.950 1.00 39.44 212 ARG A O 1
ATOM 1747 N N . GLY A 1 213 ? -23.916 -7.857 5.530 1.00 34.44 213 GLY A N 1
ATOM 1748 C CA . GLY A 1 213 ? -23.640 -9.029 4.682 1.00 34.44 213 GLY A CA 1
ATOM 1749 C C . GLY A 1 213 ? -24.505 -9.059 3.414 1.00 34.44 213 GLY A C 1
ATOM 1750 O O . GLY A 1 213 ? -24.006 -9.356 2.332 1.00 34.44 213 GLY A O 1
ATOM 1751 N N . ALA A 1 214 ? -25.750 -8.581 3.516 1.00 35.31 214 ALA A N 1
ATOM 1752 C CA . ALA A 1 214 ? -26.653 -8.387 2.381 1.00 35.31 214 ALA A CA 1
ATOM 1753 C C . ALA A 1 214 ? -26.182 -7.310 1.375 1.00 35.31 214 ALA A C 1
ATOM 1755 O O . ALA A 1 214 ? -26.690 -7.250 0.257 1.00 35.31 214 ALA A O 1
ATOM 1756 N N . GLU A 1 215 ? -25.231 -6.435 1.735 1.00 39.16 215 GLU A N 1
ATOM 1757 C CA . GLU A 1 215 ? -24.640 -5.447 0.817 1.00 39.16 215 GLU A CA 1
ATOM 1758 C C . GLU A 1 215 ? -23.454 -6.008 0.023 1.00 39.16 215 GLU A C 1
ATOM 1760 O O . GLU A 1 215 ? -23.249 -5.598 -1.119 1.00 39.16 215 GLU A O 1
ATOM 1765 N N . VAL A 1 216 ? -22.721 -6.980 0.578 1.00 41.00 216 VAL A N 1
ATOM 1766 C CA . VAL A 1 216 ? -21.640 -7.697 -0.125 1.00 41.00 216 VAL A CA 1
ATOM 1767 C C . VAL A 1 216 ? -22.218 -8.680 -1.143 1.00 41.00 216 VAL A C 1
ATOM 1769 O O . VAL A 1 216 ? -21.756 -8.724 -2.280 1.00 41.00 216 VAL A O 1
ATOM 1772 N N . GLU A 1 217 ? -23.309 -9.357 -0.791 1.00 36.25 217 GLU A N 1
ATOM 1773 C CA . GLU A 1 217 ? -24.092 -10.173 -1.728 1.00 36.25 217 GLU A CA 1
ATOM 1774 C C . GLU A 1 217 ? -24.734 -9.293 -2.822 1.00 36.25 217 GLU A C 1
ATOM 1776 O O . GLU A 1 217 ? -24.658 -9.609 -4.006 1.00 36.25 217 GLU A O 1
ATOM 1781 N N . LYS A 1 218 ? -25.218 -8.083 -2.477 1.00 39.41 218 LYS A N 1
ATOM 1782 C CA . LYS A 1 218 ? -25.616 -7.060 -3.471 1.00 39.41 218 LYS A CA 1
ATOM 1783 C C . LYS A 1 218 ? -24.451 -6.532 -4.319 1.00 39.41 218 LYS A C 1
ATOM 1785 O O . LYS A 1 218 ? -24.714 -6.034 -5.413 1.00 39.41 218 LYS A O 1
ATOM 1790 N N . MET A 1 219 ? -23.196 -6.569 -3.856 1.00 39.03 219 MET A N 1
ATOM 1791 C CA . MET A 1 219 ? -22.023 -6.205 -4.671 1.00 39.03 219 MET A CA 1
ATOM 1792 C C . MET A 1 219 ? -21.714 -7.271 -5.727 1.00 39.03 219 MET A C 1
ATOM 1794 O O . MET A 1 219 ? -21.260 -6.908 -6.816 1.00 39.03 219 MET A O 1
ATOM 1798 N N . GLU A 1 220 ? -21.975 -8.545 -5.428 1.00 38.56 220 GLU A N 1
ATOM 1799 C CA . GLU A 1 220 ? -21.924 -9.639 -6.403 1.00 38.56 220 GLU A CA 1
ATOM 1800 C C . GLU A 1 220 ? -23.115 -9.548 -7.378 1.00 38.56 220 GLU A C 1
ATOM 1802 O O . GLU A 1 220 ? -22.900 -9.493 -8.590 1.00 38.56 220 GLU A O 1
ATOM 1807 N N . ASP A 1 221 ? -24.344 -9.364 -6.879 1.00 38.38 221 ASP A N 1
ATOM 1808 C CA . ASP A 1 221 ? -25.575 -9.330 -7.693 1.00 38.38 221 ASP A CA 1
ATOM 1809 C C . ASP A 1 221 ? -25.742 -8.076 -8.570 1.00 38.38 221 ASP A C 1
ATOM 1811 O O . ASP A 1 221 ? -26.297 -8.136 -9.666 1.00 38.38 221 ASP A O 1
ATOM 1815 N N . LYS A 1 222 ? -25.254 -6.904 -8.139 1.00 42.88 222 LYS A N 1
ATOM 1816 C CA . LYS A 1 222 ? -25.320 -5.681 -8.967 1.00 42.88 222 LYS A CA 1
ATOM 1817 C C . LYS A 1 222 ? -24.249 -5.635 -10.059 1.00 42.88 222 LYS A C 1
ATOM 1819 O O . LYS A 1 222 ? -24.337 -4.783 -10.942 1.00 42.88 222 LYS A O 1
ATOM 1824 N N . ARG A 1 223 ? -23.228 -6.503 -10.015 1.00 43.94 223 ARG A N 1
ATOM 1825 C CA . ARG A 1 223 ? -22.123 -6.520 -10.997 1.00 43.94 223 ARG A CA 1
ATOM 1826 C C . ARG A 1 223 ? -22.186 -7.681 -11.985 1.00 43.94 223 ARG A C 1
ATOM 1828 O O . ARG A 1 223 ? -21.593 -7.554 -13.054 1.00 43.94 223 ARG A O 1
ATOM 1835 N N . THR A 1 224 ? -22.941 -8.741 -11.697 1.00 38.28 224 THR A N 1
ATOM 1836 C CA . THR A 1 224 ? -23.251 -9.812 -12.665 1.00 38.28 224 THR A CA 1
ATOM 1837 C C . THR A 1 224 ? -24.097 -9.325 -13.848 1.00 38.28 224 THR A C 1
ATOM 1839 O O . THR A 1 224 ? -24.083 -9.960 -14.896 1.00 38.28 224 THR A O 1
ATOM 1842 N N . LEU A 1 225 ? -24.759 -8.166 -13.743 1.00 35.47 225 LEU A N 1
ATOM 1843 C CA . LEU A 1 225 ? -25.588 -7.592 -14.814 1.00 35.47 225 LEU A CA 1
ATOM 1844 C C . LEU A 1 225 ? -24.863 -6.623 -15.773 1.00 35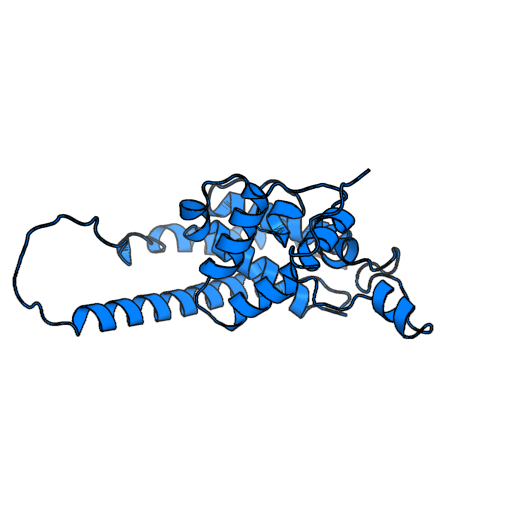.47 225 LEU A C 1
ATOM 1846 O O . LEU A 1 225 ? -25.514 -6.088 -16.665 1.00 35.47 225 LEU A O 1
ATOM 1850 N N . SER A 1 226 ? -23.554 -6.361 -15.626 1.00 34.38 226 SER A N 1
ATOM 1851 C CA . SER A 1 226 ? -22.894 -5.281 -16.396 1.00 34.38 226 SER A CA 1
ATOM 1852 C C . SER A 1 226 ? -21.642 -5.658 -17.194 1.00 34.38 226 SER A C 1
ATOM 1854 O O . SER A 1 226 ? -21.161 -4.798 -17.931 1.00 34.38 226 SER A O 1
ATOM 1856 N N . TRP A 1 227 ? -21.085 -6.869 -17.105 1.00 33.53 227 TRP A N 1
ATOM 1857 C CA . TRP A 1 227 ? -19.808 -7.152 -17.782 1.00 33.53 227 TRP A CA 1
ATOM 1858 C C . TRP A 1 227 ? -19.721 -8.573 -18.343 1.00 33.53 227 TRP A C 1
ATOM 1860 O O . TRP A 1 227 ? -19.004 -9.420 -17.816 1.00 33.53 227 TRP A O 1
ATOM 1870 N N . ASP A 1 228 ? -20.398 -8.797 -19.471 1.00 29.78 228 ASP A N 1
ATOM 1871 C CA . ASP A 1 228 ? -19.990 -9.819 -20.435 1.00 29.78 228 ASP A CA 1
ATOM 1872 C C . ASP A 1 228 ? -18.748 -9.305 -21.180 1.00 29.78 228 ASP A C 1
ATOM 1874 O O . ASP A 1 228 ? -18.840 -8.547 -22.147 1.00 29.78 228 ASP A O 1
ATOM 1878 N N . PHE A 1 229 ? -17.559 -9.715 -20.739 1.00 31.16 229 PHE A N 1
ATOM 1879 C CA . PHE A 1 229 ? -16.365 -9.624 -21.577 1.00 31.16 229 PHE A CA 1
ATOM 1880 C C . PHE A 1 229 ? -16.453 -10.704 -22.662 1.00 31.16 229 PHE A C 1
ATOM 1882 O O . PHE A 1 229 ? -15.993 -11.831 -22.474 1.00 31.16 229 PHE A O 1
ATOM 1889 N N . ARG A 1 230 ? -17.057 -10.372 -23.809 1.00 29.50 230 ARG A N 1
ATOM 1890 C CA . ARG A 1 230 ? -16.826 -11.123 -25.049 1.00 29.50 230 ARG A CA 1
ATOM 1891 C C . ARG A 1 230 ? -15.544 -10.620 -25.711 1.00 29.50 230 ARG A C 1
ATOM 1893 O O . ARG A 1 230 ? -15.507 -9.476 -26.146 1.00 29.50 230 ARG A O 1
ATOM 1900 N N . THR A 1 231 ? -14.577 -11.545 -25.755 1.00 38.56 231 THR A N 1
ATOM 1901 C CA . THR A 1 231 ? -13.436 -11.709 -26.686 1.00 38.56 231 THR A CA 1
ATOM 1902 C C . THR A 1 231 ? -12.549 -10.507 -26.962 1.00 38.56 231 THR A C 1
ATOM 1904 O O . THR A 1 231 ? -12.995 -9.607 -27.705 1.00 38.56 231 THR A O 1
#

Sequence (231 aa):
MLQARDSESPLFMGRWETELNQSLSDSEWGTILFLTHHGTQAVRYHESSYKILACWYCTPLRLFQCVGTADPNCWRCGTELGSYLHIWWTCPLLQTYWKWIRDAIRDVTDITLDLKPQVFLLLLTGQPTTSFRKSVAFRLLLAARYLVPRHWRRKTVPSLREWVTQVDEIYRVEERIASRDDISLSSISPGSTGHSTLPRPLSATDWTWTSRGAEVEKMEDKRTLSWDFRT